Protein AF-A0A915YJK0-F1 (afdb_monomer)

Radius of gyration: 29.11 Å; Cα contacts (8 Å, |Δi|>4): 321; chains: 1; bounding box: 72×43×67 Å

Secondary structure (DSSP, 8-state):
--GGG--PPTTSS------SS-GGGTSSTTTTS-SSSGGGSTTGGG-TT--TTSPPHHHHSPP-----GGGGT-TTS--SPEEEEHHHHHHHHHHHT-SEE-HHHHHHTTSS-TT--EEEE--S---S--EEEESEE-HHHHHHHHHTT-EEEEEEEHHHHHHHHHHHT-SEE-HHHHHHH-TT--TT-EEEEE--S---S--EEEESEE-HHHHHHHHHTT-EEEE-

pLDDT: mean 82.45, std 8.92, range [46.28, 94.44]

Sequence (228 aa):
MKLNNLKPAKGSVKNKKRIARGVGAGSGRTATRGHKGAKSRSGNSNMRYFEGGQMPLQKLVPKRGFKNTHRRYQSSRPAEYTPLNLSQLEYFAAKHDLKEITAAILAELGICSANTVYKVLAGGELKTALEVTANRFSASAKKAIVDAGGKAFIQFKLNTLQGIADADNVDKIDAALIRKHFSFVGEDDSIHVIADGTISNKLTLEVHKISEEAKAQVEALGGTVALV

Foldseek 3Di:
DDPVPDDDDPPPDDDDQDAQDDVVSVRNPQNPQDDDDPSSDPPPVVPPQDPPPPDGPVRVDDDDDDDDPCCCPDLVHHRPAAEDELVNVQVVCVVPVAQEADLVVCCVVVNDPSPGAHEYEHDDAHQAAHAYEHQYYDPNRCVRNVVSVHAYEHEDEPVVQLVLCVVVVHQEDEPVSVCVRRVRDDPPHAYEYEYDDAHDAAHEYEGQYYDPVRCVRNVVRPHHYHHD

Solvent-accessible surface area (backbone atoms only — not comparable to full-atom values): 13621 Å² total; per-residue (Å²): 134,66,84,90,74,73,71,78,63,91,77,75,70,74,87,77,86,71,65,55,60,47,67,94,62,80,23,20,92,48,52,78,42,61,69,103,44,67,75,51,45,86,72,49,83,76,51,82,77,67,60,88,83,53,81,38,67,86,74,70,50,79,90,76,86,80,86,72,82,58,42,76,75,42,87,90,46,80,38,90,49,49,80,42,36,31,41,55,52,43,52,51,26,74,74,65,74,50,54,66,45,41,58,63,59,37,28,78,71,67,78,40,60,70,87,60,54,38,28,39,35,63,48,66,67,55,80,66,54,37,37,38,46,35,62,37,69,35,76,64,26,51,50,48,38,48,75,33,67,21,47,64,26,38,48,45,41,45,35,62,51,49,56,47,28,68,71,72,73,42,52,69,46,39,62,69,59,52,30,74,76,34,84,84,54,60,92,90,59,42,39,28,40,39,68,44,73,74,77,91,70,56,41,35,39,46,40,55,39,69,36,72,67,29,51,52,58,38,46,75,62,69,22,48,80,45,78,99

Organism: NCBI:txid2864201

InterPro domains:
  IPR001196 Large ribosomal subunit protein uL15, conserved site [PS00475] (119-149)
  IPR005749 Large ribosomal subunit protein uL15, bacteria [PTHR12934] (1-152)
  IPR005749 Large ribosomal subunit protein uL15, bacteria [TIGR01071] (2-151)
  IPR021131 Large ribosomal subunit protein uL15/eL18 [PF00828] (83-152)
  IPR021131 Large ribosomal subunit protein uL15/eL18 [PF00828] (157-225)
  IPR030878 Large ribosomal subunit protein uL15 [MF_01341] (3-155)
  IPR036227 Large ribosomal subunit protein uL15/eL18 superfamily [SSF52080] (4-153)
  IPR036227 Large ribosomal subunit protein uL15/eL18 superfamily [SSF52080] (157-227)

Structure (mmCIF, N/CA/C/O backbone):
data_AF-A0A915YJK0-F1
#
_entry.id   AF-A0A915YJK0-F1
#
loop_
_atom_site.group_PDB
_atom_site.id
_atom_site.type_symbol
_atom_site.label_atom_id
_atom_site.label_alt_id
_atom_site.label_comp_id
_atom_site.label_asym_id
_atom_site.label_entity_id
_atom_site.label_seq_id
_atom_site.pdbx_PDB_ins_code
_atom_site.Cartn_x
_atom_site.Cartn_y
_atom_site.Cartn_z
_atom_site.occupancy
_atom_site.B_iso_or_equiv
_atom_site.auth_seq_id
_atom_site.auth_comp_id
_atom_site.auth_asym_id
_atom_site.auth_atom_id
_atom_site.pdbx_PDB_model_num
ATOM 1 N N . MET A 1 1 ? 38.122 -14.266 13.991 1.00 67.69 1 MET A N 1
ATOM 2 C CA . MET A 1 1 ? 38.371 -14.159 12.532 1.00 67.69 1 MET A CA 1
ATOM 3 C C . MET A 1 1 ? 39.662 -13.390 12.306 1.00 67.69 1 MET A C 1
ATOM 5 O O . MET A 1 1 ? 39.821 -12.347 12.923 1.00 67.69 1 MET A O 1
ATOM 9 N N . LYS A 1 2 ? 40.587 -13.881 11.469 1.00 86.44 2 LYS A N 1
ATOM 10 C CA . LYS A 1 2 ? 41.800 -13.123 11.112 1.00 86.44 2 LYS A CA 1
ATOM 11 C C . LYS A 1 2 ? 41.460 -12.133 9.988 1.00 86.44 2 LYS A C 1
ATOM 13 O O . LYS A 1 2 ? 40.929 -12.551 8.962 1.00 86.44 2 LYS A O 1
ATOM 18 N N . LEU A 1 3 ? 41.754 -10.845 10.184 1.00 89.94 3 LEU A N 1
ATOM 19 C CA . LEU A 1 3 ? 41.393 -9.751 9.260 1.00 89.94 3 LEU A CA 1
ATOM 20 C C . LEU A 1 3 ? 41.937 -9.949 7.832 1.00 89.94 3 LEU A C 1
ATOM 22 O O . LEU A 1 3 ? 41.304 -9.548 6.863 1.00 89.94 3 LEU A O 1
ATOM 26 N N . ASN A 1 4 ? 43.079 -10.621 7.693 1.00 92.25 4 ASN A N 1
ATOM 27 C CA . ASN A 1 4 ? 43.764 -10.868 6.422 1.00 92.25 4 ASN A CA 1
ATOM 28 C C . ASN A 1 4 ? 43.135 -11.968 5.546 1.00 92.25 4 ASN A C 1
ATOM 30 O O . ASN A 1 4 ? 43.464 -12.064 4.366 1.00 92.25 4 ASN A O 1
ATOM 34 N N . ASN A 1 5 ? 42.237 -12.790 6.095 1.00 90.38 5 ASN A N 1
ATOM 35 C CA . ASN A 1 5 ? 41.623 -13.915 5.380 1.00 90.38 5 ASN A CA 1
ATOM 36 C C . ASN A 1 5 ? 40.154 -13.668 5.007 1.00 90.38 5 ASN A C 1
ATOM 38 O O . ASN A 1 5 ? 39.470 -14.585 4.550 1.00 90.38 5 ASN A O 1
ATOM 42 N N . LEU A 1 6 ? 39.660 -12.440 5.179 1.00 90.62 6 LEU A N 1
ATOM 43 C CA . LEU A 1 6 ? 38.304 -12.064 4.795 1.00 90.62 6 LEU A CA 1
ATOM 44 C C . LEU A 1 6 ? 38.203 -11.974 3.268 1.00 90.62 6 LEU A C 1
ATOM 46 O O . LEU A 1 6 ? 38.861 -11.155 2.629 1.00 90.62 6 LEU A O 1
ATOM 50 N N . LYS A 1 7 ? 37.368 -12.828 2.675 1.00 90.12 7 LYS A N 1
ATOM 51 C CA . LYS A 1 7 ? 37.034 -12.800 1.248 1.00 90.12 7 LYS A CA 1
ATOM 52 C C . LYS A 1 7 ? 35.515 -12.817 1.086 1.00 90.12 7 LYS A C 1
ATOM 54 O O . LYS A 1 7 ? 34.836 -13.476 1.873 1.00 90.12 7 LYS A O 1
ATOM 59 N N . PRO A 1 8 ? 34.969 -12.113 0.082 1.00 92.50 8 PRO A N 1
ATOM 60 C CA . PRO A 1 8 ? 33.541 -12.165 -0.197 1.00 92.50 8 PRO A CA 1
ATOM 61 C C . PRO A 1 8 ? 33.131 -13.566 -0.670 1.00 92.50 8 PRO A C 1
ATOM 63 O O . PRO A 1 8 ? 33.957 -14.329 -1.182 1.00 92.50 8 PRO A O 1
ATOM 66 N N . ALA A 1 9 ? 31.841 -13.888 -0.547 1.00 94.44 9 ALA A N 1
ATOM 67 C CA . ALA A 1 9 ? 31.292 -15.131 -1.077 1.00 94.44 9 ALA A CA 1
ATOM 68 C C . ALA A 1 9 ? 31.598 -15.268 -2.580 1.00 94.44 9 ALA A C 1
ATOM 70 O O . ALA A 1 9 ? 31.556 -14.292 -3.341 1.00 94.44 9 ALA A O 1
ATOM 71 N N . LYS A 1 10 ? 31.916 -16.489 -3.019 1.00 93.12 10 LYS A N 1
ATOM 72 C CA . LYS A 1 10 ? 32.265 -16.772 -4.416 1.00 93.12 10 LYS A CA 1
ATOM 73 C C . LYS A 1 10 ? 31.132 -16.299 -5.340 1.00 93.12 10 LYS A C 1
ATOM 75 O O . LYS A 1 10 ? 29.995 -16.724 -5.192 1.00 93.12 10 LYS A O 1
ATOM 80 N N . GLY A 1 11 ? 31.449 -15.412 -6.287 1.00 93.00 11 GLY A N 1
ATOM 81 C CA . GLY A 1 11 ? 30.480 -14.840 -7.236 1.00 93.00 11 GLY A CA 1
ATOM 82 C C . GLY A 1 11 ? 29.849 -13.504 -6.821 1.00 93.00 11 GLY A C 1
ATOM 83 O O . GLY A 1 11 ? 29.215 -12.865 -7.659 1.00 93.00 11 GLY A O 1
ATOM 84 N N . SER A 1 12 ? 30.073 -13.040 -5.585 1.00 94.06 12 SER A N 1
ATOM 85 C CA . SER A 1 12 ? 29.636 -11.715 -5.116 1.00 94.06 12 SER A CA 1
ATOM 86 C C . SER A 1 12 ? 30.327 -10.575 -5.878 1.00 94.06 12 SER A C 1
ATOM 88 O O . SER A 1 12 ? 29.696 -9.578 -6.226 1.00 94.06 12 SER A O 1
ATOM 90 N N . VAL A 1 13 ? 31.609 -10.752 -6.216 1.00 93.38 13 VAL A N 1
ATOM 91 C CA . VAL A 1 13 ? 32.384 -9.799 -7.020 1.00 93.38 13 VAL A CA 1
ATOM 92 C C . VAL A 1 13 ? 32.637 -10.344 -8.422 1.00 93.38 13 VAL A C 1
ATOM 94 O O . VAL A 1 13 ? 33.040 -11.494 -8.601 1.00 93.38 13 VAL A O 1
ATOM 97 N N . LYS A 1 14 ? 32.412 -9.498 -9.431 1.00 92.19 14 LYS A N 1
ATOM 98 C CA . LYS A 1 14 ? 32.726 -9.781 -10.836 1.00 92.19 14 LYS A CA 1
ATOM 99 C C . LYS A 1 14 ? 33.822 -8.836 -11.309 1.00 92.19 14 LYS A C 1
ATOM 101 O O . LYS A 1 14 ? 33.799 -7.644 -11.001 1.00 92.19 14 LYS A O 1
ATOM 106 N N . ASN A 1 15 ? 34.759 -9.354 -12.097 1.00 88.75 15 ASN A N 1
ATOM 107 C CA . ASN A 1 15 ? 35.823 -8.539 -12.673 1.00 88.75 15 ASN A CA 1
ATOM 108 C C . ASN A 1 15 ? 35.231 -7.497 -13.632 1.00 88.75 15 ASN A C 1
ATOM 110 O O . ASN A 1 15 ? 34.547 -7.838 -14.599 1.00 88.75 15 ASN A O 1
ATOM 114 N N . LYS A 1 16 ? 35.508 -6.213 -13.384 1.00 90.44 16 LYS A N 1
ATOM 115 C CA . LYS A 1 16 ? 35.087 -5.130 -14.279 1.00 90.44 16 LYS A CA 1
ATOM 116 C C . LYS A 1 16 ? 35.879 -5.201 -15.581 1.00 90.44 16 LYS A C 1
ATOM 118 O O . LYS A 1 16 ? 37.110 -5.217 -15.571 1.00 90.44 16 LYS A O 1
ATOM 123 N N . LYS A 1 17 ? 35.179 -5.148 -16.715 1.00 87.69 17 LYS A N 1
ATOM 124 C CA . LYS A 1 17 ? 35.819 -5.021 -18.027 1.00 87.69 17 LYS A CA 1
ATOM 125 C C . LYS A 1 17 ? 36.534 -3.669 -18.123 1.00 87.69 17 LYS A C 1
ATOM 127 O O . LYS A 1 17 ? 35.892 -2.619 -18.166 1.00 87.69 17 LYS A O 1
ATOM 132 N N . ARG A 1 18 ? 37.868 -3.689 -18.149 1.00 89.88 18 ARG A N 1
ATOM 133 C CA . ARG A 1 18 ? 38.701 -2.497 -18.371 1.00 89.88 18 ARG A CA 1
ATOM 134 C C . ARG A 1 18 ? 38.893 -2.308 -19.874 1.00 89.88 18 ARG A C 1
ATOM 136 O O . ARG A 1 18 ? 39.607 -3.071 -20.513 1.00 89.88 18 ARG A O 1
ATOM 143 N N . ILE A 1 19 ? 38.221 -1.306 -20.424 1.00 91.19 19 ILE A N 1
ATOM 144 C CA . ILE A 1 19 ? 38.193 -1.024 -21.863 1.00 91.19 19 ILE A CA 1
ATOM 145 C C . ILE A 1 19 ? 39.478 -0.274 -22.276 1.00 91.19 19 ILE A C 1
ATOM 147 O O . ILE A 1 19 ? 40.044 0.455 -21.462 1.00 91.19 19 ILE A O 1
ATOM 151 N N . ALA A 1 20 ? 39.932 -0.438 -23.527 1.00 89.25 20 ALA A N 1
ATOM 152 C CA . ALA A 1 20 ? 41.100 0.249 -24.097 1.00 89.25 20 ALA A CA 1
ATOM 153 C C . ALA A 1 20 ? 42.427 -0.039 -23.355 1.00 89.25 20 ALA A C 1
ATOM 155 O O . ALA A 1 20 ? 43.190 0.868 -23.013 1.00 89.25 20 ALA A O 1
ATOM 156 N N . ARG A 1 21 ? 42.698 -1.325 -23.081 1.00 93.31 21 ARG A N 1
ATOM 157 C CA . ARG A 1 21 ? 43.920 -1.819 -22.411 1.00 93.31 21 ARG A CA 1
ATOM 158 C C . ARG A 1 21 ? 44.670 -2.856 -23.260 1.00 93.31 21 ARG A C 1
ATOM 160 O O . ARG A 1 21 ? 44.921 -3.966 -22.813 1.00 93.31 21 ARG A O 1
ATOM 167 N N . GLY A 1 22 ? 44.996 -2.495 -24.501 1.00 89.94 22 GLY A N 1
ATOM 168 C CA . GLY A 1 22 ? 45.757 -3.356 -25.418 1.00 89.94 22 GLY A CA 1
ATOM 169 C C . GLY A 1 22 ? 44.933 -4.452 -26.109 1.00 89.94 22 GLY A C 1
ATOM 170 O O . GLY A 1 22 ? 43.761 -4.678 -25.795 1.00 89.94 22 GLY A O 1
ATOM 171 N N . VAL A 1 23 ? 45.539 -5.107 -27.105 1.00 87.44 23 VAL A N 1
ATOM 172 C CA . VAL A 1 23 ? 44.861 -6.073 -27.993 1.00 87.44 23 VAL A CA 1
ATOM 173 C C . VAL A 1 23 ? 44.510 -7.375 -27.263 1.00 87.44 23 VAL A C 1
ATOM 175 O O . VAL A 1 23 ? 43.394 -7.864 -27.419 1.00 87.44 23 VAL A O 1
ATOM 178 N N . GLY A 1 24 ? 45.391 -7.868 -26.385 1.00 88.38 24 GLY A N 1
ATOM 179 C CA . GLY A 1 24 ? 45.164 -9.095 -25.603 1.00 88.38 24 GLY A CA 1
ATOM 180 C C . GLY A 1 24 ? 43.964 -9.035 -24.646 1.00 88.38 24 GLY A C 1
ATOM 181 O O . GLY A 1 24 ? 43.420 -10.067 -24.276 1.00 88.38 24 GLY A O 1
ATOM 182 N N . ALA A 1 25 ? 43.482 -7.836 -24.297 1.00 84.50 25 ALA A N 1
ATOM 183 C CA . ALA A 1 25 ? 42.293 -7.649 -23.460 1.00 84.50 25 ALA A CA 1
ATOM 184 C C . ALA A 1 25 ? 40.955 -7.765 -24.229 1.00 84.50 25 ALA A C 1
ATOM 186 O O . ALA A 1 25 ? 39.891 -7.521 -23.652 1.00 84.50 25 ALA A O 1
ATOM 187 N N . GLY A 1 26 ? 40.974 -8.010 -25.548 1.00 85.75 26 GLY A N 1
ATOM 188 C CA . GLY A 1 26 ? 39.775 -8.167 -26.394 1.00 85.75 26 GLY A CA 1
ATOM 189 C C . GLY A 1 26 ? 38.899 -6.910 -26.548 1.00 85.75 26 GLY A C 1
ATOM 190 O O . GLY A 1 26 ? 37.858 -6.932 -27.197 1.00 85.75 26 GLY A O 1
ATOM 191 N N . SER A 1 27 ? 39.296 -5.787 -25.944 1.00 87.75 27 SER A N 1
ATOM 192 C CA . SER A 1 27 ? 38.567 -4.508 -25.953 1.00 87.75 27 SER A CA 1
ATOM 193 C C . SER A 1 27 ? 39.484 -3.300 -26.171 1.00 87.75 27 SER A C 1
ATOM 195 O O . SER A 1 27 ? 39.125 -2.170 -25.839 1.00 87.75 27 SER A O 1
ATOM 197 N N . GLY A 1 28 ? 40.676 -3.539 -26.727 1.00 86.50 28 GLY A N 1
ATOM 198 C CA . GLY A 1 28 ? 41.713 -2.534 -26.955 1.00 86.50 28 GLY A CA 1
ATOM 199 C C . GLY A 1 28 ? 41.420 -1.594 -28.120 1.00 86.50 28 GLY A C 1
ATOM 200 O O . GLY A 1 28 ? 41.185 -0.410 -27.910 1.00 86.50 28 GLY A O 1
ATOM 201 N N . ARG A 1 29 ? 41.418 -2.129 -29.347 1.00 88.38 29 ARG A N 1
ATOM 202 C CA . ARG A 1 29 ? 41.518 -1.350 -30.597 1.00 88.38 29 ARG A CA 1
ATOM 203 C C . ARG A 1 29 ? 40.439 -0.277 -30.777 1.00 88.38 29 ARG A C 1
ATOM 205 O O . ARG A 1 29 ? 40.750 0.838 -31.170 1.00 88.38 29 ARG A O 1
ATOM 212 N N . THR A 1 30 ? 39.178 -0.609 -30.517 1.00 91.06 30 THR A N 1
ATOM 213 C CA . THR A 1 30 ? 38.033 0.302 -30.727 1.00 91.06 30 THR A CA 1
ATOM 214 C C . THR A 1 30 ? 37.234 0.545 -29.457 1.00 91.06 30 THR A C 1
ATOM 216 O O . THR A 1 30 ? 36.108 1.037 -29.516 1.00 91.06 30 THR A O 1
ATOM 219 N N . ALA A 1 31 ? 37.773 0.158 -28.295 1.00 90.25 31 ALA A N 1
ATOM 220 C CA . ALA A 1 31 ? 37.072 0.272 -27.020 1.00 90.25 31 ALA A CA 1
ATOM 221 C C . ALA A 1 31 ? 35.649 -0.338 -27.038 1.00 90.25 31 ALA A C 1
ATOM 223 O O . ALA A 1 31 ? 34.764 0.135 -26.329 1.00 90.25 31 ALA A O 1
ATOM 224 N N . THR A 1 32 ? 35.400 -1.361 -27.870 1.00 89.69 32 THR A N 1
ATOM 225 C CA . THR A 1 32 ? 34.073 -1.973 -28.120 1.00 89.69 32 THR A CA 1
ATOM 226 C C . THR A 1 32 ? 33.013 -1.048 -28.735 1.00 89.69 32 THR A C 1
ATOM 228 O O . THR A 1 32 ? 31.839 -1.394 -28.762 1.00 89.69 32 THR A O 1
ATOM 231 N N . ARG A 1 33 ? 33.411 0.110 -29.276 1.00 89.31 33 ARG A N 1
ATOM 232 C CA . ARG A 1 33 ? 32.501 1.086 -29.901 1.00 89.31 33 ARG A CA 1
ATOM 233 C C . ARG A 1 33 ? 32.338 0.930 -31.419 1.00 89.31 33 ARG A C 1
ATOM 235 O O . ARG A 1 33 ? 31.605 1.701 -32.032 1.00 89.31 33 ARG A O 1
ATOM 242 N N . GLY A 1 34 ? 33.017 -0.044 -32.026 1.00 91.38 34 GLY A N 1
ATOM 243 C CA . GLY A 1 34 ? 33.011 -0.264 -33.477 1.00 91.38 34 GLY A CA 1
ATOM 244 C C . GLY A 1 34 ? 33.901 0.717 -34.252 1.00 91.38 34 GLY A C 1
ATOM 245 O O . GLY A 1 34 ? 34.785 1.360 -33.687 1.00 91.38 34 GLY A O 1
ATOM 246 N N . HIS A 1 35 ? 33.691 0.808 -35.566 1.00 93.06 35 HIS A N 1
ATOM 247 C CA . HIS A 1 35 ? 34.435 1.699 -36.465 1.00 93.06 35 HIS A CA 1
ATOM 248 C C . HIS A 1 35 ? 33.645 2.975 -36.774 1.00 93.06 35 HIS A C 1
ATOM 250 O O . HIS A 1 35 ? 32.441 2.994 -36.559 1.00 93.06 35 HIS A O 1
ATOM 256 N N . LYS A 1 36 ? 34.357 4.008 -37.258 1.00 92.44 36 LYS A N 1
ATOM 257 C CA . LYS A 1 36 ? 33.987 5.349 -37.788 1.00 92.44 36 LYS A CA 1
ATOM 258 C C . LYS A 1 36 ? 32.490 5.736 -37.983 1.00 92.44 36 LYS A C 1
ATOM 260 O O . LYS A 1 36 ? 32.168 6.408 -38.950 1.00 92.44 36 LYS A O 1
ATOM 265 N N . GLY A 1 37 ? 31.595 5.405 -37.058 1.00 91.12 37 GLY A N 1
ATOM 266 C CA . GLY A 1 37 ? 30.180 5.788 -37.056 1.00 91.12 37 GLY A CA 1
ATOM 267 C C . GLY A 1 37 ? 29.846 6.740 -35.908 1.00 91.12 37 GLY A C 1
ATOM 268 O O . GLY A 1 37 ? 30.642 6.896 -34.977 1.00 91.12 37 GLY A O 1
ATOM 269 N N . ALA A 1 38 ? 28.655 7.340 -35.933 1.00 88.19 38 ALA A N 1
ATOM 270 C CA . ALA A 1 38 ? 28.217 8.314 -34.924 1.00 88.19 38 ALA A CA 1
ATOM 271 C C . ALA A 1 38 ? 28.304 7.764 -33.483 1.00 88.19 38 ALA A C 1
ATOM 273 O O . ALA A 1 38 ? 28.866 8.412 -32.605 1.00 88.19 38 ALA A O 1
ATOM 274 N N . LYS A 1 39 ? 27.900 6.500 -33.265 1.00 88.62 39 LYS A N 1
ATOM 275 C CA . LYS A 1 39 ? 27.994 5.790 -31.967 1.00 88.62 39 LYS A CA 1
ATOM 276 C C . LYS A 1 39 ? 29.424 5.621 -31.429 1.00 88.62 39 LYS A C 1
ATOM 278 O O . LYS A 1 39 ? 29.600 5.390 -30.236 1.00 88.62 39 LYS A O 1
ATOM 283 N N . SER A 1 40 ? 30.445 5.727 -32.285 1.00 90.31 40 SER A N 1
ATOM 284 C CA . SER A 1 40 ? 31.852 5.620 -31.875 1.00 90.31 40 SER A CA 1
ATOM 285 C C . SER A 1 40 ? 32.435 6.934 -31.341 1.00 90.31 40 SER A C 1
ATOM 287 O O . SER A 1 40 ? 33.429 6.910 -30.612 1.00 90.31 40 SER A O 1
ATOM 289 N N . ARG A 1 41 ? 31.820 8.074 -31.687 1.00 89.06 41 ARG A N 1
ATOM 290 C CA . ARG A 1 41 ? 32.232 9.420 -31.270 1.00 89.06 41 ARG A CA 1
ATOM 291 C C . ARG A 1 41 ? 31.653 9.776 -29.896 1.00 89.06 41 ARG A C 1
ATOM 293 O O . ARG A 1 41 ? 30.735 9.124 -29.400 1.00 89.06 41 ARG A O 1
ATOM 300 N N . SER A 1 42 ? 32.220 10.792 -29.253 1.00 86.31 42 SER A N 1
ATOM 301 C CA . SER A 1 42 ? 31.660 11.372 -28.027 1.00 86.31 42 SER A CA 1
ATOM 302 C C . SER A 1 42 ? 30.280 11.994 -28.295 1.00 86.31 42 SER A C 1
ATOM 304 O O . SER A 1 42 ? 29.988 12.422 -29.406 1.00 86.31 42 SER A O 1
ATOM 306 N N . GLY A 1 43 ? 29.408 12.017 -27.282 1.00 84.50 43 GLY A N 1
ATOM 307 C CA . GLY A 1 43 ? 28.099 12.688 -27.342 1.00 84.50 43 GLY A CA 1
ATOM 308 C C . GLY A 1 43 ? 26.929 11.825 -27.829 1.00 84.50 43 GLY A C 1
ATOM 309 O O . GLY A 1 43 ? 25.807 12.023 -27.371 1.00 84.50 43 GLY A O 1
ATOM 310 N N . ASN A 1 44 ? 27.162 10.794 -28.650 1.00 84.31 44 ASN A N 1
ATOM 311 C CA . ASN A 1 44 ? 26.073 9.957 -29.177 1.00 84.31 44 ASN A CA 1
ATOM 312 C C . ASN A 1 44 ? 25.354 9.119 -28.095 1.00 84.31 44 ASN A C 1
ATOM 314 O O . ASN A 1 44 ? 24.225 8.679 -28.296 1.00 84.31 44 ASN A O 1
ATOM 318 N N . SER A 1 45 ? 25.975 8.888 -26.934 1.00 79.94 45 SER A N 1
ATOM 319 C CA . SER A 1 45 ? 25.338 8.212 -25.791 1.00 79.94 45 SER A CA 1
ATOM 320 C C . SER A 1 45 ? 24.203 9.020 -25.158 1.00 79.94 45 SER A C 1
ATOM 322 O O . SER A 1 45 ? 23.361 8.445 -24.474 1.00 79.94 45 SER A O 1
ATOM 324 N N . ASN A 1 46 ? 24.164 10.335 -25.390 1.00 78.38 46 ASN A N 1
ATOM 325 C CA . ASN A 1 46 ? 23.181 11.232 -24.780 1.00 78.38 46 ASN A CA 1
ATOM 326 C C . ASN A 1 46 ? 21.831 11.200 -25.521 1.00 78.38 46 ASN A C 1
ATOM 328 O O . ASN A 1 46 ? 20.824 11.673 -25.005 1.00 78.38 46 ASN A O 1
ATOM 332 N N . MET A 1 47 ? 21.780 10.590 -26.711 1.00 82.69 47 MET A N 1
ATOM 333 C CA . MET A 1 47 ? 20.604 10.533 -27.586 1.00 82.69 47 MET A CA 1
ATOM 334 C C . MET A 1 47 ? 19.779 9.247 -27.381 1.00 82.69 47 MET A C 1
ATOM 336 O O . MET A 1 47 ? 19.455 8.548 -28.339 1.00 82.69 47 MET A O 1
ATOM 340 N N . ARG A 1 48 ? 19.438 8.899 -26.129 1.00 82.81 48 ARG A N 1
ATOM 341 C CA . ARG A 1 48 ? 18.770 7.617 -25.790 1.00 82.81 48 ARG A CA 1
ATOM 342 C C . ARG A 1 48 ? 17.393 7.424 -26.449 1.00 82.81 48 ARG A C 1
ATOM 344 O O . ARG A 1 48 ? 16.996 6.286 -26.665 1.00 82.81 48 ARG A O 1
ATOM 351 N N . TYR A 1 49 ? 16.694 8.512 -26.773 1.00 85.75 49 TYR A N 1
ATOM 352 C CA . TYR A 1 49 ? 15.346 8.505 -27.364 1.00 85.75 49 TYR A CA 1
ATOM 353 C C . TYR A 1 49 ? 15.327 8.906 -28.853 1.00 85.75 49 TYR A C 1
ATOM 355 O O . TYR A 1 49 ? 14.293 9.335 -29.360 1.00 85.75 49 TYR A O 1
ATOM 363 N N . PHE A 1 50 ? 16.474 8.855 -29.541 1.00 88.94 50 PHE A N 1
ATOM 364 C CA . PHE A 1 50 ? 16.576 9.225 -30.955 1.00 88.94 50 PHE A CA 1
ATOM 365 C C . PHE A 1 50 ? 16.274 8.033 -31.873 1.00 88.94 50 PHE A C 1
ATOM 367 O O . PHE A 1 50 ? 17.002 7.043 -31.866 1.00 88.94 50 PHE A O 1
ATOM 374 N N . GLU A 1 51 ? 15.238 8.165 -32.704 1.00 90.94 51 GLU A N 1
ATOM 375 C CA . GLU A 1 51 ? 14.750 7.130 -33.633 1.00 90.94 51 GLU A CA 1
ATOM 376 C C . GLU A 1 51 ? 15.149 7.426 -35.096 1.00 90.94 51 GLU A C 1
ATOM 378 O O . GLU A 1 51 ? 14.412 7.150 -36.034 1.00 90.94 51 GLU A O 1
ATOM 383 N N . GLY A 1 52 ? 16.325 8.028 -35.321 1.00 89.88 52 GLY A N 1
ATOM 384 C CA . GLY A 1 52 ? 16.874 8.190 -36.677 1.00 89.88 52 GLY A CA 1
ATOM 385 C C . GLY A 1 52 ? 16.215 9.280 -37.533 1.00 89.88 52 GLY A C 1
ATOM 386 O O . GLY A 1 52 ? 16.388 9.272 -38.745 1.00 89.88 52 GLY A O 1
ATOM 387 N N . GLY A 1 53 ? 15.479 10.214 -36.921 1.00 89.94 53 GLY A N 1
ATOM 388 C CA .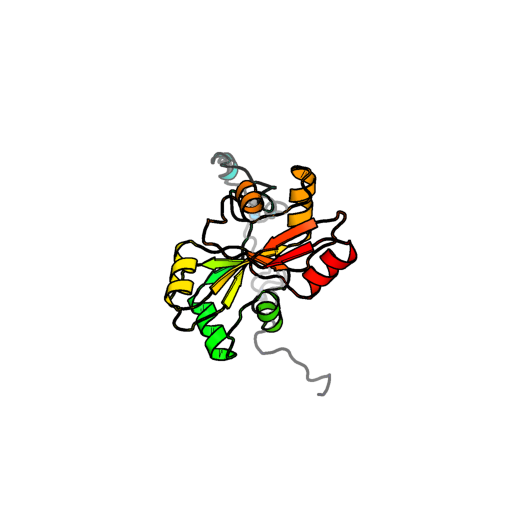 GLY A 1 53 ? 14.741 11.279 -37.618 1.00 89.94 53 GLY A CA 1
ATOM 389 C C . GLY A 1 53 ? 13.234 11.031 -37.704 1.00 89.94 53 GLY A C 1
ATOM 390 O O . GLY A 1 53 ? 12.482 11.964 -37.978 1.00 89.94 53 GLY A O 1
ATOM 391 N N . GLN A 1 54 ? 12.778 9.816 -37.386 1.00 94.38 54 GLN A N 1
ATOM 392 C CA . GLN A 1 54 ? 11.365 9.532 -37.151 1.00 94.38 54 GLN A CA 1
ATOM 393 C C . GLN A 1 54 ? 10.857 10.282 -35.905 1.00 94.38 54 GLN A C 1
ATOM 395 O O . GLN A 1 54 ? 11.613 10.522 -34.957 1.00 94.38 54 GLN A O 1
ATOM 400 N N . MET A 1 55 ? 9.571 10.659 -35.896 1.00 92.88 55 MET A N 1
ATOM 401 C CA . MET A 1 55 ? 8.934 11.231 -34.706 1.00 92.88 55 MET A CA 1
ATOM 402 C C . MET A 1 55 ? 8.947 10.218 -33.548 1.00 92.88 55 MET A C 1
ATOM 404 O O . MET A 1 55 ? 8.321 9.169 -33.688 1.00 92.88 55 MET A O 1
ATOM 408 N N . PRO A 1 56 ? 9.581 10.537 -32.398 1.00 92.56 56 PRO A N 1
ATOM 409 C CA . PRO A 1 56 ? 9.678 9.602 -31.282 1.00 92.56 56 PRO A CA 1
ATOM 410 C C . PRO A 1 56 ? 8.313 9.222 -30.711 1.00 92.56 56 PRO A C 1
ATOM 412 O O . PRO A 1 56 ? 7.418 10.071 -30.629 1.00 92.56 56 PRO A O 1
ATOM 415 N N . LEU A 1 57 ? 8.192 7.999 -30.186 1.00 89.94 57 LEU A N 1
ATOM 416 C CA . LEU A 1 57 ? 6.941 7.471 -29.619 1.00 89.94 57 LEU A CA 1
ATOM 417 C C . LEU A 1 57 ? 6.269 8.417 -28.604 1.00 89.94 57 LEU A C 1
ATOM 419 O O . LEU A 1 57 ? 5.055 8.602 -28.620 1.00 89.94 57 LEU A O 1
ATOM 423 N N . GLN A 1 58 ? 7.068 9.076 -27.759 1.00 89.38 58 GLN A N 1
ATOM 424 C CA . GLN A 1 58 ? 6.607 10.054 -26.762 1.00 89.38 58 GLN A CA 1
ATOM 425 C C . GLN A 1 58 ? 5.889 11.287 -27.348 1.00 89.38 58 GLN A C 1
ATOM 427 O O . GLN A 1 58 ? 5.172 11.970 -26.620 1.00 89.38 58 GLN A O 1
ATOM 432 N N . LYS A 1 59 ? 6.110 11.600 -28.632 1.00 90.56 59 LYS A N 1
ATOM 433 C CA . LYS A 1 59 ? 5.412 12.663 -29.373 1.00 90.56 59 LYS A CA 1
ATOM 434 C C . LYS A 1 59 ? 4.266 12.118 -30.225 1.00 90.56 59 LYS A C 1
ATOM 436 O O . LYS A 1 59 ? 3.313 12.844 -30.472 1.00 90.56 59 LYS A O 1
ATOM 441 N N . LEU A 1 60 ? 4.383 10.872 -30.685 1.00 92.62 60 LEU A N 1
ATOM 442 C CA . LEU A 1 60 ? 3.401 10.226 -31.555 1.00 92.62 60 LEU A CA 1
ATOM 443 C C . LEU A 1 60 ? 2.127 9.831 -30.794 1.00 92.62 60 LEU A C 1
ATOM 445 O O . LEU A 1 60 ? 1.025 9.959 -31.319 1.00 92.62 60 LEU A O 1
ATOM 449 N N . VAL A 1 61 ? 2.270 9.366 -29.551 1.00 92.06 61 VAL A N 1
ATOM 450 C CA . VAL A 1 61 ? 1.137 8.950 -28.716 1.00 92.06 61 VAL A CA 1
ATOM 451 C C . VAL A 1 61 ? 0.581 10.154 -27.942 1.00 92.06 61 VAL A C 1
ATOM 453 O O . VAL A 1 61 ? 1.353 10.860 -27.288 1.00 92.06 61 VAL A O 1
ATOM 456 N N . PRO A 1 62 ? -0.747 10.392 -27.942 1.00 93.38 62 PRO A N 1
ATOM 457 C CA . PRO A 1 62 ? -1.333 11.461 -27.143 1.00 93.38 62 PRO A CA 1
ATOM 458 C C . PRO A 1 62 ? -1.129 11.193 -25.649 1.00 93.38 62 PRO A C 1
ATOM 460 O O . PRO A 1 62 ? -1.287 10.064 -25.174 1.00 93.38 62 PRO A O 1
ATOM 463 N N . LYS A 1 63 ? -0.835 12.244 -24.877 1.00 91.19 63 LYS A N 1
ATOM 464 C CA . LYS A 1 63 ? -0.812 12.154 -23.411 1.00 91.19 63 LYS A CA 1
ATOM 465 C C . LYS A 1 63 ? -2.236 11.882 -22.923 1.00 91.19 63 LYS A C 1
ATOM 467 O O . LYS A 1 63 ? -3.131 12.688 -23.157 1.00 91.19 63 LYS A O 1
ATOM 472 N N . ARG A 1 64 ? -2.449 10.738 -22.270 1.00 90.81 64 ARG A N 1
ATOM 473 C CA . ARG A 1 64 ? -3.758 10.332 -21.742 1.00 90.81 64 ARG A CA 1
ATOM 474 C C . ARG A 1 64 ? -3.796 10.456 -20.222 1.00 90.81 64 ARG A C 1
ATOM 476 O O . ARG A 1 64 ? -2.873 10.013 -19.541 1.00 90.81 64 ARG A O 1
ATOM 483 N N . GLY A 1 65 ? -4.908 10.984 -19.716 1.00 88.69 65 GLY A N 1
ATOM 484 C CA . GLY A 1 65 ? -5.196 11.083 -18.286 1.00 88.69 65 GLY A CA 1
ATOM 485 C C . GLY A 1 65 ? -4.422 12.188 -17.563 1.00 88.69 65 GLY A C 1
ATOM 486 O O . GLY A 1 65 ? -3.742 13.012 -18.167 1.00 88.69 65 GLY A O 1
ATOM 487 N N . PHE A 1 66 ? -4.547 12.195 -16.240 1.00 87.25 66 PHE A N 1
ATOM 488 C CA . PHE A 1 66 ? -3.860 13.114 -15.337 1.00 87.25 66 PHE A CA 1
ATOM 489 C C . PHE A 1 66 ? -3.470 12.373 -14.051 1.00 87.25 66 PHE A C 1
ATOM 491 O O . PHE A 1 66 ? -4.101 11.380 -13.678 1.00 87.25 66 PHE A O 1
ATOM 498 N N . LYS A 1 67 ? -2.433 12.849 -13.351 1.00 79.75 67 LYS A N 1
ATOM 499 C CA . LYS A 1 67 ? -2.077 12.336 -12.021 1.00 79.75 67 LYS A CA 1
ATOM 500 C C . LYS A 1 67 ? -2.899 13.084 -10.972 1.00 79.75 67 LYS A C 1
ATOM 502 O O . LYS A 1 67 ? -2.640 14.255 -10.721 1.00 79.75 67 LYS A O 1
ATOM 507 N N . ASN A 1 68 ? -3.869 12.417 -10.350 1.00 73.81 68 ASN A N 1
ATOM 508 C CA . ASN A 1 68 ? -4.626 13.003 -9.241 1.00 73.81 68 ASN A CA 1
ATOM 509 C C . ASN A 1 68 ? -3.740 13.110 -7.983 1.00 73.81 68 ASN A C 1
ATOM 511 O O . ASN A 1 68 ? -3.351 12.090 -7.409 1.00 73.81 68 ASN A O 1
ATOM 515 N N . THR A 1 69 ? -3.431 14.331 -7.549 1.00 73.94 69 THR A N 1
ATOM 516 C CA . THR A 1 69 ? -2.666 14.622 -6.323 1.00 73.94 69 THR A CA 1
ATOM 517 C C . THR A 1 69 ? -3.476 14.383 -5.047 1.00 73.94 69 THR A C 1
ATOM 519 O O . THR A 1 69 ? -2.911 13.966 -4.040 1.00 73.94 69 THR A O 1
ATOM 522 N N . HIS A 1 70 ? -4.802 14.527 -5.104 1.00 67.44 70 HIS A N 1
ATOM 523 C CA . HIS A 1 70 ? -5.722 14.338 -3.976 1.00 67.44 70 HIS A CA 1
ATOM 524 C C . HIS A 1 70 ? -6.132 12.876 -3.754 1.00 67.44 70 HIS A C 1
ATOM 526 O O . HIS A 1 70 ? -6.996 12.590 -2.929 1.00 67.44 70 HIS A O 1
ATOM 532 N N . ARG A 1 71 ? -5.490 11.917 -4.437 1.00 63.88 71 ARG A N 1
ATOM 533 C CA . ARG A 1 71 ? -5.789 10.478 -4.306 1.00 63.88 71 ARG A CA 1
ATOM 534 C C . ARG A 1 71 ? -5.690 9.965 -2.859 1.00 63.88 71 ARG A C 1
ATOM 536 O O . ARG A 1 71 ? -6.302 8.957 -2.546 1.00 63.88 71 ARG A O 1
ATOM 543 N N . ARG A 1 72 ? -4.932 10.636 -1.983 1.00 54.94 72 ARG A N 1
ATOM 544 C CA . ARG A 1 72 ? -4.816 10.286 -0.555 1.00 54.94 72 ARG A CA 1
ATOM 545 C C . ARG A 1 72 ? -6.005 10.740 0.304 1.00 54.94 72 ARG A C 1
ATOM 547 O O . ARG A 1 72 ? -6.215 10.142 1.349 1.00 54.94 72 ARG A O 1
ATOM 554 N N . TYR A 1 73 ? -6.762 11.751 -0.129 1.00 50.41 73 TYR A N 1
ATOM 555 C CA . TYR A 1 73 ? -7.746 12.459 0.705 1.00 50.41 73 TYR A CA 1
ATOM 556 C C . TYR A 1 73 ? -9.198 12.324 0.222 1.00 50.41 73 TYR A C 1
ATOM 558 O O . TYR A 1 73 ? -10.112 12.760 0.911 1.00 50.41 73 TYR A O 1
ATOM 566 N N . GLN A 1 74 ? -9.441 11.739 -0.954 1.00 52.53 74 GLN A N 1
ATOM 567 C CA . GLN A 1 74 ? -10.780 11.696 -1.545 1.00 52.53 74 GLN A CA 1
ATOM 568 C C . GLN A 1 74 ? -11.529 10.405 -1.176 1.00 52.53 74 GLN A C 1
ATOM 570 O O . GLN A 1 74 ? -11.070 9.308 -1.483 1.00 52.53 74 GLN A O 1
ATOM 575 N N . SER A 1 75 ? -12.715 10.530 -0.573 1.00 49.16 75 SER A N 1
ATOM 576 C CA . SER A 1 75 ? -13.562 9.408 -0.122 1.00 49.16 75 SER A CA 1
ATOM 577 C C . SER A 1 75 ? -14.025 8.474 -1.257 1.00 49.16 75 SER A C 1
ATOM 579 O O . SER A 1 75 ? -14.238 7.276 -1.046 1.00 49.16 75 SER A O 1
ATOM 581 N N . SER A 1 76 ? -14.128 8.996 -2.486 1.00 46.28 76 SER A N 1
ATOM 582 C CA . SER A 1 76 ? -14.688 8.300 -3.653 1.00 46.28 76 SER A CA 1
ATOM 583 C C . SER A 1 76 ? -13.702 7.407 -4.422 1.00 46.28 76 SER A C 1
ATOM 585 O O . SER A 1 76 ? -14.138 6.532 -5.172 1.00 46.28 76 SER A O 1
ATOM 587 N N . ARG A 1 77 ? -12.379 7.548 -4.234 1.00 48.66 77 ARG A N 1
ATOM 588 C CA . ARG A 1 77 ? -11.366 6.639 -4.814 1.00 48.66 77 ARG A CA 1
ATOM 589 C C . ARG A 1 77 ? -10.379 6.200 -3.741 1.00 48.66 77 ARG A C 1
ATOM 591 O O . ARG A 1 77 ? -9.959 7.024 -2.943 1.00 48.66 77 ARG A O 1
ATOM 598 N N . PRO A 1 78 ? -9.984 4.918 -3.713 1.00 51.56 78 PRO A N 1
ATOM 599 C CA . PRO A 1 78 ? -9.095 4.4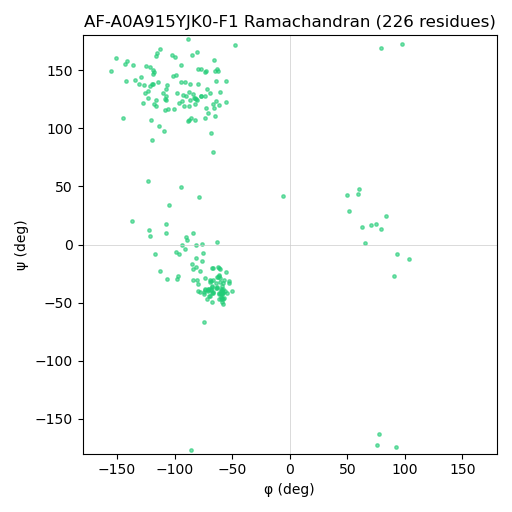47 -2.674 1.00 51.56 78 PRO A CA 1
ATOM 600 C C . PRO A 1 78 ? -7.761 5.210 -2.718 1.00 51.56 78 PRO A C 1
ATOM 602 O O . PRO A 1 78 ? -7.134 5.302 -3.778 1.00 51.56 78 PRO A O 1
ATOM 605 N N . ALA A 1 79 ? -7.315 5.705 -1.559 1.00 59.16 79 ALA A N 1
ATOM 606 C CA . ALA A 1 79 ? -5.902 5.937 -1.280 1.00 59.16 79 ALA A CA 1
ATOM 607 C C . ALA A 1 79 ? -5.074 4.695 -1.673 1.00 59.16 79 ALA A C 1
ATOM 609 O O . ALA A 1 79 ? -5.625 3.647 -2.015 1.00 59.16 79 ALA A O 1
ATOM 610 N N . GLU A 1 80 ? -3.745 4.775 -1.655 1.00 68.06 80 GLU A N 1
ATOM 611 C CA . GLU A 1 80 ? -2.924 3.560 -1.766 1.00 68.06 80 GLU A CA 1
ATOM 612 C C . GLU A 1 80 ? -3.142 2.710 -0.508 1.00 68.06 80 GLU A C 1
ATOM 614 O O . GLU A 1 80 ? -2.373 2.782 0.442 1.00 68.06 80 GLU A O 1
ATOM 619 N N . TYR A 1 81 ? -4.250 1.972 -0.475 1.00 79.62 81 TYR A N 1
ATOM 620 C CA . TYR A 1 81 ? -4.520 0.980 0.542 1.00 79.62 81 TYR A CA 1
ATOM 621 C C . TYR A 1 81 ? -3.686 -0.238 0.203 1.00 79.62 81 TYR A C 1
ATOM 623 O O . TYR A 1 81 ? -3.784 -0.770 -0.909 1.00 79.62 81 TYR A O 1
ATOM 631 N N . THR A 1 82 ? -2.920 -0.710 1.172 1.00 85.00 82 THR A N 1
ATOM 632 C CA . THR A 1 82 ? -2.301 -2.024 1.064 1.00 85.00 82 THR A CA 1
ATOM 633 C C . THR A 1 82 ? -3.418 -3.071 1.092 1.00 85.00 82 THR A C 1
ATOM 635 O O . THR A 1 82 ? -4.218 -3.078 2.035 1.00 85.00 82 THR A O 1
ATOM 638 N N . PRO A 1 83 ? -3.557 -3.908 0.051 1.00 89.69 83 PRO A N 1
ATOM 639 C CA . PRO A 1 83 ? -4.564 -4.955 0.043 1.00 89.69 83 PRO A CA 1
ATOM 640 C C . PRO A 1 83 ? -4.154 -6.058 1.016 1.00 89.69 83 PRO A C 1
ATOM 642 O O . PRO A 1 83 ? -3.012 -6.514 0.988 1.00 89.69 83 PRO A O 1
ATOM 645 N N . LEU A 1 84 ? -5.096 -6.502 1.840 1.00 90.38 84 LEU A N 1
ATOM 646 C CA . LEU A 1 84 ? -4.902 -7.624 2.747 1.00 90.38 84 LEU A CA 1
ATOM 647 C C . LEU A 1 84 ? -6.042 -8.622 2.533 1.00 90.38 84 LEU A C 1
ATOM 649 O O . LEU A 1 84 ? -7.215 -8.260 2.596 1.00 90.38 84 LEU A O 1
ATOM 653 N N . ASN A 1 85 ? -5.701 -9.858 2.184 1.00 92.88 85 ASN A N 1
ATOM 654 C CA . ASN A 1 85 ? -6.674 -10.879 1.795 1.00 92.88 85 ASN A CA 1
ATOM 655 C C . ASN A 1 85 ? -7.087 -11.767 2.978 1.00 92.88 85 ASN A C 1
ATOM 657 O O . ASN A 1 85 ? -6.297 -11.978 3.898 1.00 92.88 85 ASN A O 1
ATOM 661 N N . LEU A 1 86 ? -8.289 -12.349 2.918 1.00 91.06 86 LEU A N 1
ATOM 662 C CA . LEU A 1 86 ? -8.790 -13.286 3.935 1.00 91.06 86 LEU A CA 1
ATOM 663 C C . LEU A 1 86 ? -7.858 -14.488 4.149 1.00 91.06 86 LEU A C 1
ATOM 665 O O . LEU A 1 86 ? -7.590 -14.847 5.290 1.00 91.06 86 LEU A O 1
ATOM 669 N N . SER A 1 87 ? -7.273 -15.041 3.081 1.00 91.19 87 SER A N 1
ATOM 670 C CA . SER A 1 87 ? -6.310 -16.148 3.191 1.00 91.19 87 SER A CA 1
ATOM 671 C C . SER A 1 87 ? -5.064 -15.798 4.005 1.00 91.19 87 SER A C 1
ATOM 673 O O . SER A 1 87 ? -4.490 -16.654 4.673 1.00 91.19 87 SER A O 1
ATOM 675 N N . GLN A 1 88 ? -4.633 -14.537 3.950 1.00 90.44 88 GLN A N 1
ATOM 676 C CA . GLN A 1 88 ? -3.498 -14.063 4.733 1.00 90.44 88 GLN A CA 1
ATOM 677 C C . GLN A 1 88 ? -3.894 -13.915 6.201 1.00 90.44 88 GLN A C 1
ATOM 679 O O . GLN A 1 88 ? -3.132 -14.335 7.064 1.00 90.44 88 GLN A O 1
ATOM 684 N N . LEU A 1 89 ? -5.087 -13.377 6.481 1.00 87.69 89 LEU A N 1
ATOM 685 C CA . LEU A 1 89 ? -5.614 -13.275 7.846 1.00 87.69 89 LEU A CA 1
ATOM 686 C C . LEU A 1 89 ? -5.724 -14.647 8.506 1.00 87.69 89 LEU A C 1
ATOM 688 O O . LEU A 1 89 ? -5.235 -14.809 9.616 1.00 87.69 89 LEU A O 1
ATOM 692 N N . GLU A 1 90 ? -6.271 -15.634 7.800 1.00 88.00 90 GLU A N 1
ATOM 693 C CA . GLU A 1 90 ? -6.367 -17.015 8.282 1.00 88.00 90 GLU A CA 1
ATOM 694 C C . GLU A 1 90 ? -4.977 -17.602 8.583 1.00 88.00 90 GLU A C 1
ATOM 696 O O . GLU A 1 90 ? -4.757 -18.184 9.642 1.00 88.00 90 GLU A O 1
ATOM 701 N N .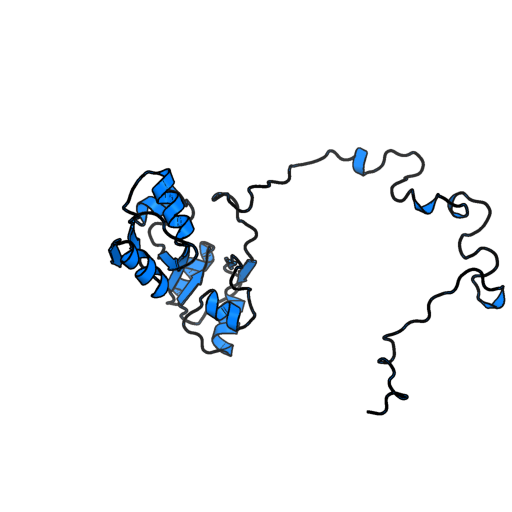 TYR A 1 91 ? -4.001 -17.400 7.689 1.00 88.69 91 TYR A N 1
ATOM 702 C CA . TYR A 1 91 ? -2.629 -17.864 7.910 1.00 88.69 91 TYR A CA 1
ATOM 703 C C . TYR A 1 91 ? -1.986 -17.226 9.150 1.00 88.69 91 TYR A C 1
ATOM 705 O O . TYR A 1 91 ? -1.314 -17.908 9.923 1.00 88.69 91 TYR A O 1
ATOM 713 N N . PHE A 1 92 ? -2.183 -15.922 9.357 1.00 85.88 92 PHE A N 1
ATOM 714 C CA . PHE A 1 92 ? -1.645 -15.230 10.528 1.00 85.88 92 PHE A CA 1
ATOM 715 C C . PHE A 1 92 ? -2.366 -15.630 11.815 1.00 85.88 92 PHE A C 1
ATOM 717 O O . PHE A 1 92 ? -1.701 -15.822 12.831 1.00 85.88 92 PHE A O 1
ATOM 724 N N . ALA A 1 93 ? -3.684 -15.821 11.756 1.00 86.38 93 ALA A N 1
ATOM 725 C CA . ALA A 1 93 ? -4.478 -16.314 12.872 1.00 86.38 93 ALA A CA 1
ATOM 726 C C . ALA A 1 93 ? -4.027 -17.714 13.302 1.00 86.38 93 ALA A C 1
ATOM 728 O O . ALA A 1 93 ? -3.754 -17.918 14.477 1.00 86.38 93 ALA A O 1
ATOM 729 N N . ALA A 1 94 ? -3.841 -18.641 12.359 1.00 86.62 94 ALA A N 1
ATOM 730 C CA . ALA A 1 94 ? -3.388 -20.001 12.654 1.00 86.62 94 ALA A CA 1
ATOM 731 C C . ALA A 1 94 ? -1.945 -20.063 13.182 1.00 86.62 94 ALA A C 1
ATOM 733 O O . ALA A 1 94 ? -1.595 -20.960 13.941 1.00 86.62 94 ALA A O 1
ATOM 734 N N . LYS A 1 95 ? -1.081 -19.132 12.763 1.00 86.12 95 LYS A N 1
ATOM 735 C CA . LYS A 1 95 ? 0.329 -19.116 13.171 1.00 86.12 95 LYS A CA 1
ATOM 736 C C . LYS A 1 95 ? 0.554 -18.501 14.557 1.00 86.12 95 LYS A C 1
ATOM 738 O O . LYS A 1 95 ? 1.529 -18.852 15.216 1.00 86.12 95 LYS A O 1
ATOM 743 N N . HIS A 1 96 ? -0.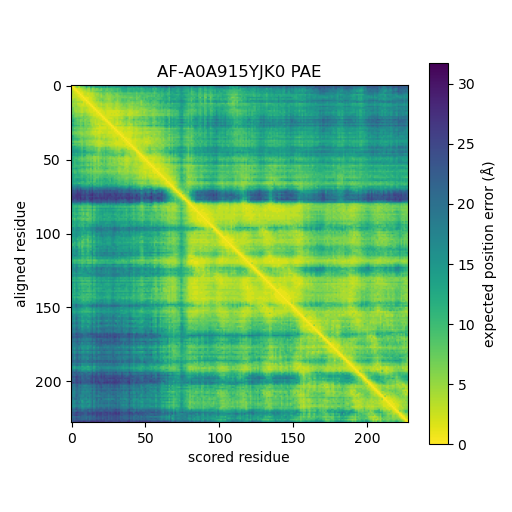286 -17.546 14.949 1.00 80.75 96 HIS A N 1
ATOM 744 C CA . HIS A 1 96 ? -0.104 -16.741 16.161 1.00 80.75 96 HIS A CA 1
ATOM 745 C C . HIS A 1 96 ? -1.279 -16.848 17.150 1.00 80.75 96 HIS A C 1
ATOM 747 O O . HIS A 1 96 ? -1.299 -16.101 18.124 1.00 80.75 96 HIS A O 1
ATOM 753 N N . ASP A 1 97 ? -2.243 -17.741 16.897 1.00 80.38 97 ASP A N 1
ATOM 754 C CA . ASP A 1 97 ? -3.458 -17.958 17.700 1.00 80.38 97 ASP A CA 1
ATOM 755 C C . ASP A 1 97 ? -4.222 -16.656 18.014 1.00 80.38 97 ASP A C 1
ATOM 757 O O . ASP A 1 97 ? -4.693 -16.410 19.128 1.00 80.38 97 ASP A O 1
ATOM 761 N N . LEU A 1 98 ? -4.333 -15.785 17.006 1.00 81.00 98 LEU A N 1
ATOM 762 C CA . LEU A 1 98 ? -4.946 -14.463 17.144 1.00 81.00 98 LEU A CA 1
ATOM 763 C C . LEU A 1 98 ? -6.464 -14.551 16.996 1.00 81.00 98 LEU A C 1
ATOM 765 O O . LEU A 1 98 ? -6.966 -15.067 16.002 1.00 81.00 98 LEU A O 1
ATOM 769 N N . LYS A 1 99 ? -7.188 -13.972 17.958 1.00 80.69 99 LYS A N 1
ATOM 770 C CA . LYS A 1 99 ? -8.650 -13.786 17.892 1.00 80.69 99 LYS A CA 1
ATOM 771 C C . LYS A 1 99 ? -9.048 -12.388 17.420 1.00 80.69 99 LYS A C 1
ATOM 773 O O . LYS A 1 99 ? -10.111 -12.214 16.829 1.00 80.69 99 LYS A O 1
ATOM 778 N N . GLU A 1 100 ? -8.181 -11.405 17.656 1.00 85.38 100 GLU A N 1
ATOM 779 C CA . GLU A 1 100 ? -8.363 -10.019 17.239 1.00 85.38 100 GLU A CA 1
ATOM 780 C C . GLU A 1 100 ? -7.201 -9.583 16.339 1.00 85.38 100 GLU A C 1
ATOM 782 O O . GLU A 1 100 ? -6.034 -9.865 16.611 1.00 85.38 100 GLU A O 1
ATOM 787 N N . ILE A 1 101 ? -7.530 -8.886 15.252 1.00 84.62 101 ILE A N 1
ATOM 788 C CA . ILE A 1 101 ? -6.578 -8.342 14.289 1.00 84.62 101 ILE A CA 1
ATOM 789 C C . ILE A 1 101 ? -6.762 -6.828 14.246 1.00 84.62 101 ILE A C 1
ATOM 791 O O . ILE A 1 101 ? -7.735 -6.311 13.693 1.00 84.62 101 ILE A O 1
ATOM 795 N N . THR A 1 102 ? -5.797 -6.114 14.824 1.00 85.12 102 THR A N 1
ATOM 796 C CA . THR A 1 102 ? -5.694 -4.650 14.789 1.00 85.12 102 THR A CA 1
ATOM 797 C C . THR A 1 102 ? -4.440 -4.210 14.040 1.00 85.12 102 THR A C 1
ATOM 799 O O . THR A 1 102 ? -3.503 -4.982 13.829 1.00 85.12 102 THR A O 1
ATOM 802 N N . ALA A 1 103 ? -4.390 -2.930 13.658 1.00 82.81 103 ALA A N 1
ATOM 803 C CA . ALA A 1 103 ? -3.214 -2.349 13.010 1.00 82.81 103 ALA A CA 1
ATOM 804 C C . ALA A 1 103 ? -1.938 -2.465 13.871 1.00 82.81 103 ALA A C 1
ATOM 806 O O . ALA A 1 103 ? -0.855 -2.647 13.318 1.00 82.81 103 ALA A O 1
ATOM 807 N N . ALA A 1 104 ? -2.069 -2.394 15.202 1.00 83.00 104 ALA A N 1
ATOM 808 C CA . ALA A 1 104 ? -0.957 -2.539 16.141 1.00 83.00 104 ALA A CA 1
ATOM 809 C C . ALA A 1 104 ? -0.388 -3.967 16.128 1.00 83.00 104 ALA A C 1
ATOM 811 O O . ALA A 1 104 ? 0.806 -4.143 15.901 1.00 83.00 104 ALA A O 1
ATOM 812 N N . ILE A 1 105 ? -1.255 -4.981 16.231 1.00 85.38 105 ILE A N 1
ATOM 813 C CA . ILE A 1 105 ? -0.860 -6.400 16.180 1.00 85.38 105 ILE A CA 1
ATOM 814 C C . ILE A 1 105 ? -0.179 -6.724 14.841 1.00 85.38 105 ILE A C 1
ATOM 816 O O . ILE A 1 105 ? 0.867 -7.366 14.797 1.00 85.38 105 ILE A O 1
ATOM 820 N N . LEU A 1 106 ? -0.719 -6.223 13.724 1.00 84.69 106 LEU A N 1
ATOM 821 C CA . LEU A 1 106 ? -0.099 -6.410 12.407 1.00 84.69 106 LEU A CA 1
ATOM 822 C C . LEU A 1 106 ? 1.286 -5.749 12.294 1.00 84.69 106 LEU A C 1
ATOM 824 O O . LEU A 1 106 ? 2.120 -6.220 11.513 1.00 84.69 106 LEU A O 1
ATOM 828 N N . ALA A 1 107 ? 1.531 -4.675 13.049 1.00 85.50 107 ALA A N 1
ATOM 829 C CA . ALA A 1 107 ? 2.818 -3.993 13.092 1.00 85.50 107 ALA A CA 1
ATOM 830 C C . ALA A 1 107 ? 3.849 -4.720 13.955 1.00 85.50 107 ALA A C 1
ATOM 832 O O . ALA A 1 107 ? 4.994 -4.861 13.525 1.00 85.50 107 ALA A O 1
ATOM 833 N N . GLU A 1 108 ? 3.443 -5.248 15.107 1.00 85.00 108 GLU A N 1
ATOM 834 C CA . GLU A 1 108 ? 4.295 -6.086 15.960 1.00 85.00 108 GLU A CA 1
ATOM 835 C C . GLU A 1 108 ? 4.767 -7.347 15.229 1.00 85.00 108 GLU A C 1
ATOM 837 O O . GLU A 1 108 ? 5.929 -7.741 15.326 1.00 85.00 108 GLU A O 1
ATOM 842 N N . LEU A 1 109 ? 3.891 -7.934 14.412 1.00 84.62 109 LEU A N 1
ATOM 843 C CA . LEU A 1 109 ? 4.206 -9.092 13.574 1.00 84.62 109 LEU A CA 1
ATOM 844 C C . LEU A 1 109 ? 5.052 -8.745 12.335 1.00 84.62 109 LEU A C 1
ATOM 846 O O . LEU A 1 109 ? 5.466 -9.643 11.600 1.00 84.62 109 LEU A O 1
ATOM 850 N N . GLY A 1 110 ? 5.291 -7.457 12.065 1.00 83.00 110 GLY A N 1
ATOM 851 C CA . GLY A 1 110 ? 6.050 -6.984 10.905 1.00 83.00 110 GLY A CA 1
ATOM 852 C C . GLY A 1 110 ? 5.338 -7.163 9.558 1.00 83.00 110 GLY A C 1
ATOM 853 O O . GLY A 1 110 ? 5.985 -7.111 8.512 1.00 83.00 110 GLY A O 1
ATOM 854 N N . ILE A 1 111 ? 4.018 -7.382 9.560 1.00 83.25 111 ILE A N 1
ATOM 855 C CA . ILE A 1 111 ? 3.210 -7.595 8.346 1.00 83.25 111 ILE A CA 1
ATOM 856 C C . ILE A 1 111 ? 2.905 -6.257 7.666 1.00 83.25 111 ILE A C 1
ATOM 858 O O . ILE A 1 111 ? 2.919 -6.151 6.439 1.00 83.25 111 ILE A O 1
ATOM 862 N N . CYS A 1 112 ? 2.619 -5.224 8.458 1.00 79.75 112 CYS A N 1
ATOM 863 C CA . CYS A 1 112 ? 2.355 -3.863 7.996 1.00 79.75 112 CYS A CA 1
ATOM 864 C C . CYS A 1 112 ? 3.084 -2.859 8.893 1.00 79.75 112 CYS A C 1
ATOM 866 O O . CYS A 1 112 ? 3.332 -3.130 10.055 1.00 79.75 112 CYS A O 1
ATOM 868 N N . SER A 1 113 ? 3.416 -1.670 8.388 1.00 78.69 113 SER A N 1
ATOM 869 C CA . SER A 1 113 ? 3.837 -0.580 9.284 1.00 78.69 113 SER A CA 1
ATOM 870 C C . SER A 1 113 ? 2.616 -0.024 10.024 1.00 78.69 113 SER A C 1
ATOM 872 O O . SER A 1 113 ? 1.538 0.035 9.430 1.00 78.69 113 SER A O 1
ATOM 874 N N . ALA A 1 114 ? 2.789 0.457 11.259 1.00 71.88 114 ALA A N 1
ATOM 875 C CA . ALA A 1 114 ? 1.720 1.050 12.073 1.00 71.88 114 ALA A CA 1
ATOM 876 C C . ALA A 1 114 ? 0.951 2.186 11.361 1.00 71.88 114 ALA A C 1
ATOM 878 O O . ALA A 1 114 ? -0.251 2.339 11.545 1.00 71.88 114 ALA A O 1
ATOM 879 N N . ASN A 1 115 ? 1.622 2.937 10.479 1.00 74.19 115 ASN A N 1
ATOM 880 C CA . ASN A 1 115 ? 1.018 4.038 9.718 1.00 74.19 115 ASN A CA 1
ATOM 881 C C . ASN A 1 115 ? 0.406 3.612 8.372 1.00 74.19 115 ASN A C 1
ATOM 883 O O 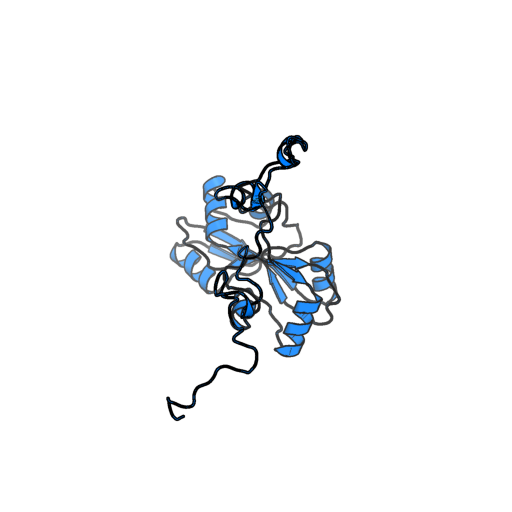. ASN A 1 115 ? -0.033 4.459 7.589 1.00 74.19 115 ASN A O 1
ATOM 887 N N . THR A 1 116 ? 0.410 2.317 8.060 1.00 77.69 116 THR A N 1
ATOM 888 C CA . THR A 1 116 ? -0.103 1.814 6.783 1.00 77.69 116 THR A CA 1
ATOM 889 C C . THR A 1 116 ? -1.620 1.795 6.814 1.00 77.69 116 THR A C 1
ATOM 891 O O . THR A 1 116 ? -2.223 1.196 7.698 1.00 77.69 116 THR A O 1
ATOM 894 N N . VAL A 1 117 ? -2.243 2.396 5.804 1.00 83.06 117 VAL A N 1
ATOM 895 C CA . VAL A 1 117 ? -3.686 2.284 5.596 1.00 83.06 117 VAL A CA 1
ATOM 896 C C . VAL A 1 117 ? -3.941 1.026 4.766 1.00 83.06 117 VAL A C 1
ATOM 898 O O . VAL A 1 117 ? -3.373 0.882 3.682 1.00 83.06 117 VAL A O 1
ATOM 901 N N . TYR A 1 118 ? -4.778 0.109 5.243 1.00 87.00 118 TYR A N 1
ATOM 902 C CA . TYR A 1 118 ? -5.034 -1.163 4.555 1.00 87.00 118 TYR A CA 1
ATOM 903 C C . TYR A 1 118 ? -6.516 -1.395 4.282 1.00 87.00 118 TYR A C 1
ATOM 905 O O . TYR A 1 118 ? -7.402 -0.849 4.944 1.00 87.00 118 TYR A O 1
ATOM 913 N N . LYS A 1 119 ? -6.778 -2.186 3.239 1.00 88.38 119 LYS A N 1
ATOM 914 C CA . LYS A 1 119 ? -8.123 -2.594 2.840 1.00 88.38 119 LYS A CA 1
ATOM 915 C C . LYS A 1 119 ? -8.215 -4.110 2.818 1.00 88.38 119 LYS A C 1
ATOM 917 O O . LYS A 1 119 ? -7.459 -4.755 2.093 1.00 88.38 119 LYS A O 1
ATOM 922 N N . VAL A 1 120 ? -9.194 -4.653 3.533 1.00 91.00 120 VAL A N 1
ATOM 923 C CA . VAL A 1 120 ? -9.449 -6.093 3.563 1.00 91.00 120 VAL A CA 1
ATOM 924 C C . VAL A 1 120 ? -10.287 -6.515 2.353 1.00 91.00 120 VAL A C 1
ATOM 926 O O . VAL A 1 120 ? -11.351 -5.947 2.063 1.00 91.00 120 VAL A O 1
ATOM 929 N N . LEU A 1 121 ? -9.785 -7.502 1.616 1.00 91.94 121 LEU A N 1
ATOM 930 C CA . LEU A 1 121 ? -10.358 -8.033 0.380 1.00 91.94 121 LEU A CA 1
ATOM 931 C C . LEU A 1 121 ? -10.714 -9.516 0.531 1.00 91.94 121 LEU A C 1
ATOM 933 O O . LEU A 1 121 ? -10.047 -10.254 1.250 1.00 91.94 121 LEU A O 1
ATOM 937 N N . ALA A 1 122 ? -11.740 -9.962 -0.198 1.00 91.25 122 ALA A N 1
ATOM 938 C CA . ALA A 1 122 ? -12.260 -11.333 -0.147 1.00 91.25 122 ALA A CA 1
ATOM 939 C C . ALA A 1 122 ? -11.426 -12.355 -0.948 1.00 91.25 122 ALA A C 1
ATOM 941 O O . ALA A 1 122 ? -11.973 -13.184 -1.669 1.00 91.25 122 ALA A O 1
ATOM 942 N N . GLY A 1 123 ? -10.098 -12.257 -0.895 1.00 88.31 123 GLY A N 1
ATOM 943 C CA . GLY A 1 123 ? -9.217 -13.245 -1.514 1.00 88.31 123 GLY A CA 1
ATOM 944 C C . GLY A 1 123 ? -9.038 -14.464 -0.608 1.00 88.31 123 GLY A C 1
ATOM 945 O O . GLY A 1 123 ? -8.315 -14.375 0.381 1.00 88.31 123 GLY A O 1
ATOM 946 N N . GLY A 1 124 ? -9.647 -15.596 -0.965 1.00 87.81 124 GLY A N 1
ATOM 947 C CA . GLY A 1 124 ? -9.548 -16.859 -0.221 1.00 87.81 124 GLY A CA 1
ATOM 948 C C . GLY A 1 124 ? -10.646 -17.062 0.826 1.00 87.81 124 GLY A C 1
ATOM 949 O O . GLY A 1 124 ? -11.591 -16.281 0.901 1.00 87.81 124 GLY A O 1
ATOM 950 N N . GLU A 1 125 ? -10.518 -18.135 1.605 1.00 84.38 125 GLU A N 1
ATOM 951 C CA . GLU A 1 125 ? -11.498 -18.557 2.613 1.00 84.38 125 GLU A CA 1
ATOM 952 C C . GLU A 1 125 ? -11.054 -18.156 4.023 1.00 84.38 125 GLU A C 1
ATOM 954 O O . GLU A 1 125 ? -9.862 -18.193 4.332 1.00 84.38 125 GLU A O 1
ATOM 959 N N . LEU A 1 126 ? -12.026 -17.808 4.866 1.00 83.44 126 LEU A N 1
ATOM 960 C CA . LEU A 1 126 ? -11.848 -17.590 6.297 1.00 83.44 126 LEU A CA 1
ATOM 961 C C . LEU A 1 126 ? -12.666 -18.649 7.040 1.00 83.44 126 LEU A C 1
ATOM 963 O O . LEU A 1 126 ? -13.860 -18.784 6.776 1.00 83.44 126 LEU A O 1
ATOM 967 N N . LYS A 1 127 ? -12.027 -19.420 7.921 1.00 83.94 127 LYS A N 1
ATOM 968 C CA . LYS A 1 127 ? -12.685 -20.487 8.702 1.00 83.94 127 LYS A CA 1
ATOM 969 C C . LYS A 1 127 ? -12.728 -20.155 10.186 1.00 83.94 127 LYS A C 1
ATOM 971 O O . LYS A 1 127 ? -13.569 -20.678 10.911 1.00 83.94 127 LYS A O 1
ATOM 976 N N . THR A 1 128 ? -11.821 -19.293 10.627 1.00 84.25 128 THR A N 1
ATOM 977 C CA . THR A 1 128 ? -11.740 -18.821 12.004 1.00 84.25 128 THR A CA 1
ATOM 978 C C . THR A 1 128 ? -12.636 -17.604 12.230 1.00 84.25 128 THR A C 1
ATOM 980 O O . THR A 1 128 ? -12.701 -16.689 11.407 1.00 84.25 128 THR A O 1
ATOM 983 N N . ALA A 1 129 ? -13.326 -17.579 13.372 1.00 86.75 129 ALA A N 1
ATOM 984 C CA . ALA A 1 129 ? -14.052 -16.399 13.824 1.00 86.75 129 ALA A CA 1
ATOM 985 C C . ALA A 1 129 ? -13.037 -15.353 14.314 1.00 86.75 129 ALA A C 1
ATOM 987 O O . ALA A 1 129 ? -12.400 -15.544 15.352 1.00 86.75 129 ALA A O 1
ATOM 988 N N . LEU A 1 130 ? -12.869 -14.271 13.549 1.00 85.94 130 LEU A N 1
ATOM 989 C CA . LEU A 1 130 ? -11.903 -13.206 13.831 1.00 85.94 130 LEU A CA 1
ATOM 990 C C . LEU A 1 130 ? -12.596 -11.858 14.017 1.00 85.94 130 LEU A C 1
ATOM 992 O O . LEU A 1 130 ? -13.478 -11.480 13.242 1.00 85.94 130 LEU A O 1
ATOM 996 N N . GLU A 1 131 ? -12.141 -11.097 15.009 1.00 89.12 131 GLU A N 1
ATOM 997 C CA . GLU A 1 131 ? -12.459 -9.676 15.125 1.00 89.12 131 GLU A CA 1
ATOM 998 C C . GLU A 1 131 ? -11.424 -8.863 14.341 1.00 89.12 131 GLU A C 1
ATOM 1000 O O . GLU A 1 131 ? -10.275 -8.731 14.756 1.00 89.12 131 GLU A O 1
ATOM 1005 N N . VAL A 1 132 ? -11.806 -8.327 13.182 1.00 88.50 132 VAL A N 1
ATOM 1006 C CA . VAL A 1 132 ? -10.888 -7.602 12.293 1.00 88.50 132 VAL A CA 1
ATOM 1007 C C . VAL A 1 132 ? -11.215 -6.118 12.330 1.00 88.50 132 VAL A C 1
ATOM 1009 O O . VAL A 1 132 ? -12.279 -5.699 11.878 1.00 88.50 132 VAL A O 1
ATOM 1012 N N . THR A 1 133 ? -10.284 -5.304 12.820 1.00 88.19 133 THR A N 1
ATOM 1013 C CA . THR A 1 133 ? -10.331 -3.844 12.677 1.00 88.19 133 THR A CA 1
ATOM 1014 C C . THR A 1 133 ? -9.542 -3.452 11.431 1.00 88.19 133 THR A C 1
ATOM 1016 O O . THR A 1 133 ? -8.408 -3.884 11.294 1.00 88.19 133 THR A O 1
ATOM 1019 N N . ALA A 1 134 ? -10.101 -2.657 10.514 1.00 87.81 134 ALA A N 1
ATOM 1020 C CA . ALA A 1 134 ? -9.382 -2.171 9.327 1.00 87.81 134 ALA A CA 1
ATOM 1021 C C . ALA A 1 134 ? -9.899 -0.814 8.841 1.00 87.81 134 ALA A C 1
ATOM 1023 O O . ALA A 1 134 ? -11.042 -0.447 9.096 1.00 87.81 134 ALA A O 1
ATOM 1024 N N . ASN A 1 135 ? -9.109 -0.078 8.051 1.00 86.75 135 ASN A N 1
ATOM 1025 C CA . ASN A 1 135 ? -9.557 1.213 7.507 1.00 86.75 135 ASN A CA 1
ATOM 1026 C C . ASN A 1 135 ? -10.673 1.068 6.461 1.00 86.75 135 ASN A C 1
ATOM 1028 O O . ASN A 1 135 ? -11.474 1.983 6.279 1.00 86.75 135 ASN A O 1
ATOM 1032 N N . ARG A 1 136 ? -10.701 -0.045 5.713 1.00 86.38 136 ARG A N 1
ATOM 1033 C CA . ARG A 1 136 ? -11.751 -0.316 4.721 1.00 86.38 136 ARG A CA 1
ATOM 1034 C C . ARG A 1 136 ? -11.920 -1.810 4.465 1.00 86.38 136 ARG A C 1
ATOM 1036 O O . ARG A 1 136 ? -10.946 -2.554 4.438 1.00 86.38 136 ARG A O 1
ATOM 1043 N N . PHE A 1 137 ? -13.140 -2.221 4.129 1.00 88.06 137 PHE A N 1
ATOM 1044 C CA . PHE A 1 137 ? -13.450 -3.579 3.673 1.00 88.06 137 PHE A CA 1
ATOM 1045 C C . PHE A 1 137 ? -14.090 -3.567 2.281 1.00 88.06 137 PHE A C 1
ATOM 1047 O O . PHE A 1 137 ? -14.712 -2.587 1.861 1.00 88.06 137 PHE A O 1
ATOM 1054 N N . SER A 1 138 ? -13.921 -4.655 1.532 1.00 89.00 138 SER A N 1
ATOM 1055 C CA . SER A 1 138 ? -14.799 -4.972 0.397 1.00 89.00 138 SER A CA 1
ATOM 1056 C C . SER A 1 138 ? -16.137 -5.536 0.888 1.00 89.00 138 SER A C 1
ATOM 1058 O O . SER A 1 138 ? -16.183 -6.167 1.940 1.00 89.00 138 SER A O 1
ATOM 1060 N N . ALA A 1 139 ? -17.220 -5.330 0.131 1.00 88.12 139 ALA A N 1
ATOM 1061 C CA . ALA A 1 139 ? -18.548 -5.822 0.510 1.00 88.12 139 ALA A CA 1
ATOM 1062 C C . ALA A 1 139 ? -18.573 -7.351 0.677 1.00 88.12 139 ALA A C 1
ATOM 1064 O O . ALA A 1 139 ? -19.171 -7.863 1.616 1.00 88.12 139 ALA A O 1
ATOM 1065 N N . SER A 1 140 ? -17.864 -8.071 -0.196 1.00 90.00 140 SER A N 1
ATOM 1066 C CA . SER A 1 140 ? -17.711 -9.523 -0.105 1.00 90.00 140 SER A CA 1
ATOM 1067 C C . SER A 1 140 ? -16.892 -9.958 1.112 1.00 90.00 140 SER A C 1
ATOM 1069 O O . SER A 1 140 ? -17.234 -10.957 1.730 1.00 90.00 140 SER A O 1
ATOM 1071 N N . ALA A 1 141 ? -15.850 -9.208 1.496 1.00 88.06 141 ALA A N 1
ATOM 1072 C CA . ALA A 1 141 ? -15.051 -9.552 2.675 1.00 88.06 141 ALA A CA 1
ATOM 1073 C C . ALA A 1 141 ? -15.844 -9.381 3.971 1.00 88.06 141 ALA A C 1
ATOM 1075 O O . ALA A 1 141 ? -15.715 -10.210 4.860 1.00 88.06 141 ALA A O 1
ATOM 1076 N N . LYS A 1 142 ? -16.675 -8.333 4.072 1.00 87.31 142 LYS A N 1
ATOM 1077 C CA . LYS A 1 142 ? -17.529 -8.127 5.252 1.00 87.31 142 LYS A CA 1
ATOM 1078 C C . LYS A 1 142 ? -18.459 -9.315 5.467 1.00 87.31 142 LYS A C 1
ATOM 1080 O O . LYS A 1 142 ? -18.491 -9.861 6.559 1.00 87.31 142 LYS A O 1
ATOM 1085 N N . LYS A 1 143 ? -19.150 -9.735 4.401 1.00 87.56 143 LYS A N 1
ATOM 1086 C CA . LYS A 1 143 ? -20.043 -10.897 4.433 1.00 87.56 143 LYS A CA 1
ATOM 1087 C C . LYS A 1 143 ? -19.299 -12.155 4.866 1.00 87.56 143 LYS A C 1
ATOM 1089 O O . LYS A 1 143 ? -19.680 -12.751 5.855 1.00 87.56 143 LYS A O 1
ATOM 1094 N N . ALA A 1 144 ? -18.165 -12.457 4.234 1.00 88.38 144 ALA A N 1
ATOM 1095 C CA . ALA A 1 144 ? -17.370 -13.633 4.583 1.00 88.38 144 ALA A CA 1
ATOM 1096 C C . ALA A 1 144 ? -16.888 -13.646 6.049 1.00 88.38 144 ALA A C 1
ATOM 1098 O O . ALA A 1 144 ? -16.838 -14.707 6.659 1.00 88.38 144 ALA A O 1
ATOM 1099 N N . ILE A 1 145 ? -16.548 -12.486 6.627 1.00 88.06 145 ILE A N 1
ATOM 1100 C CA . ILE A 1 145 ? -16.159 -12.384 8.045 1.00 88.06 145 ILE A CA 1
ATOM 1101 C C . ILE A 1 145 ? -17.362 -12.640 8.962 1.00 88.06 145 ILE A C 1
ATOM 1103 O O . ILE A 1 145 ? -17.230 -13.373 9.938 1.00 88.06 145 ILE A O 1
ATOM 1107 N N . VAL A 1 146 ? -18.526 -12.063 8.646 1.00 88.00 146 VAL A N 1
ATOM 1108 C CA . VAL A 1 146 ? -19.764 -12.255 9.421 1.00 88.00 146 VAL A CA 1
ATOM 1109 C C . VAL A 1 146 ? -20.268 -13.698 9.314 1.00 88.00 146 VAL A C 1
ATOM 1111 O O . VAL A 1 146 ? -20.633 -14.288 10.326 1.00 88.00 146 VAL A O 1
ATOM 1114 N N . ASP A 1 147 ? -20.211 -14.297 8.123 1.00 87.62 147 ASP A N 1
ATOM 1115 C CA . ASP A 1 147 ? -20.603 -15.690 7.869 1.00 87.62 147 ASP A CA 1
ATOM 1116 C C . ASP A 1 147 ? -19.703 -16.682 8.631 1.00 87.62 147 ASP A C 1
ATOM 1118 O O . ASP A 1 147 ? -20.173 -17.716 9.101 1.00 87.62 147 ASP A O 1
ATOM 1122 N N . ALA A 1 148 ? -18.420 -16.348 8.815 1.00 86.44 148 ALA A N 1
ATOM 1123 C CA . ALA A 1 148 ? -17.486 -17.100 9.657 1.00 86.44 148 ALA A CA 1
ATOM 1124 C C . ALA A 1 148 ? -17.696 -16.870 11.173 1.00 86.44 148 ALA A C 1
ATOM 1126 O O . ALA A 1 148 ? -16.957 -17.424 11.987 1.00 86.44 148 ALA A O 1
ATOM 1127 N N . GLY A 1 149 ? -18.677 -16.050 11.572 1.00 83.31 149 GLY A N 1
ATOM 1128 C CA . GLY A 1 149 ? -18.973 -15.713 12.969 1.00 83.31 149 GLY A CA 1
ATOM 1129 C C . GLY A 1 149 ? -18.053 -14.649 13.581 1.00 83.31 149 GLY A C 1
ATOM 1130 O O . GLY A 1 149 ? -18.029 -14.490 14.801 1.00 83.31 149 GLY A O 1
ATOM 1131 N N . GLY A 1 150 ? -17.277 -13.938 12.758 1.00 85.12 150 GLY A N 1
ATOM 1132 C CA . GLY A 1 150 ? -16.406 -12.836 13.170 1.00 85.12 150 GLY A CA 1
ATOM 1133 C C . GLY A 1 150 ? -17.101 -11.469 13.176 1.00 85.12 150 GLY A C 1
ATOM 1134 O O . GLY A 1 150 ? -18.256 -11.323 12.774 1.00 85.12 150 GLY A O 1
ATOM 1135 N N . LYS A 1 151 ? -16.371 -10.429 13.601 1.00 85.88 151 LYS A N 1
ATOM 1136 C CA . LYS A 1 151 ? -16.838 -9.029 13.593 1.00 85.88 151 LYS A CA 1
ATOM 1137 C C . LYS A 1 151 ? -15.882 -8.150 12.796 1.00 85.88 151 LYS A C 1
ATOM 1139 O O . LYS A 1 151 ? -14.671 -8.200 13.000 1.00 85.88 151 LYS A O 1
ATOM 1144 N N . ALA A 1 152 ? -16.422 -7.326 11.900 1.00 86.31 152 ALA A N 1
ATOM 1145 C CA . ALA A 1 152 ? -15.642 -6.393 11.092 1.00 86.31 152 ALA A CA 1
ATOM 1146 C C . ALA A 1 152 ? -15.831 -4.957 11.601 1.00 86.31 152 ALA A C 1
ATOM 1148 O O . ALA A 1 152 ? -16.926 -4.407 11.523 1.00 86.31 152 ALA A O 1
ATOM 1149 N N . PHE A 1 153 ? -14.752 -4.339 12.078 1.00 86.56 153 PHE A N 1
ATOM 1150 C CA . PHE A 1 153 ? -14.752 -2.969 12.582 1.00 86.56 153 PHE A CA 1
ATOM 1151 C C . PHE A 1 153 ? -14.038 -2.019 11.621 1.00 86.56 153 PHE A C 1
ATOM 1153 O O . PHE A 1 153 ? -12.863 -2.205 11.294 1.00 86.56 153 PHE A O 1
ATOM 1160 N N . ILE A 1 154 ? -14.723 -0.960 11.191 1.00 86.19 154 ILE A N 1
ATOM 1161 C CA . ILE A 1 154 ? -14.115 0.104 10.388 1.00 86.19 154 ILE A CA 1
ATOM 1162 C C . ILE A 1 154 ? -13.400 1.086 11.314 1.00 86.19 154 ILE A C 1
ATOM 1164 O O . ILE A 1 154 ? -14.015 1.697 12.186 1.00 86.19 154 ILE A O 1
ATOM 1168 N N . GLN A 1 155 ? -12.098 1.247 11.098 1.00 85.56 155 GLN A N 1
ATOM 1169 C CA . GLN A 1 155 ? -11.234 2.106 11.895 1.00 85.56 155 GLN A CA 1
ATOM 1170 C C . GLN A 1 155 ? -11.345 3.579 11.481 1.00 85.56 155 GLN A C 1
ATOM 1172 O O . GLN A 1 155 ? -11.018 3.925 10.340 1.00 85.56 155 GLN A O 1
ATOM 1177 N N . PHE A 1 156 ? -11.661 4.451 12.440 1.00 83.69 156 PHE A N 1
ATOM 1178 C CA . PHE A 1 156 ? -11.568 5.908 12.313 1.00 83.69 156 PHE A CA 1
ATOM 1179 C C . PHE A 1 156 ? -10.570 6.500 13.313 1.00 83.69 156 PHE A C 1
ATOM 1181 O O . PHE A 1 156 ? -10.370 5.973 14.406 1.00 83.69 156 PHE A O 1
ATOM 1188 N N . LYS A 1 157 ? -9.917 7.597 12.916 1.00 83.44 157 LYS A N 1
ATOM 1189 C CA . LYS A 1 157 ? -8.939 8.324 13.739 1.00 83.44 157 LYS A CA 1
ATOM 1190 C C . LYS A 1 157 ? -9.603 9.531 14.398 1.00 83.44 157 LYS A C 1
ATOM 1192 O O . LYS A 1 157 ? -10.425 10.189 13.760 1.00 83.44 157 LYS A O 1
ATOM 1197 N N . LEU A 1 158 ? -9.194 9.893 15.610 1.00 79.44 158 LEU A N 1
ATOM 1198 C CA . LEU A 1 158 ? -9.737 11.071 16.300 1.00 79.44 158 LEU A CA 1
ATOM 1199 C C . LEU A 1 158 ? -9.564 12.378 15.511 1.00 79.44 158 LEU A C 1
ATOM 1201 O O . LEU A 1 158 ? -10.525 13.127 15.375 1.00 79.44 158 LEU A O 1
ATOM 1205 N N . ASN A 1 159 ? -8.407 12.607 14.881 1.00 81.19 159 ASN A N 1
ATOM 1206 C CA . ASN A 1 159 ? -8.197 13.787 14.027 1.00 81.19 159 ASN A CA 1
ATOM 1207 C C . ASN A 1 159 ? -9.215 13.875 12.871 1.00 81.19 159 ASN A C 1
ATOM 1209 O O . ASN A 1 159 ? -9.728 14.941 12.544 1.00 81.19 159 ASN A O 1
ATOM 1213 N N . THR A 1 160 ? -9.569 12.734 12.267 1.00 78.62 160 THR A N 1
ATOM 1214 C CA . THR A 1 160 ? -10.574 12.726 11.192 1.00 78.62 160 THR A CA 1
ATOM 1215 C C . THR A 1 160 ? -11.977 13.051 11.693 1.00 78.62 160 THR A C 1
ATOM 1217 O O . THR A 1 160 ? -12.744 13.662 10.958 1.00 78.62 160 THR A O 1
ATOM 1220 N N . LEU A 1 161 ? -12.301 12.676 12.932 1.00 78.31 161 LEU A N 1
ATOM 1221 C CA . LEU A 1 161 ? -13.582 13.003 13.556 1.00 78.31 161 LEU A CA 1
ATOM 1222 C C . LEU A 1 161 ? -13.645 14.485 13.952 1.00 78.31 161 LEU A C 1
ATOM 1224 O O . LEU A 1 161 ? -14.654 15.132 13.694 1.00 78.31 161 LEU A O 1
ATOM 1228 N N . GLN A 1 162 ? -12.545 15.045 14.461 1.00 76.88 162 GLN A N 1
ATOM 1229 C CA . GLN A 1 162 ? -12.419 16.483 14.716 1.00 76.88 162 GLN A CA 1
ATOM 1230 C C . GLN A 1 162 ? -12.633 17.302 13.434 1.00 76.88 162 GLN A C 1
ATOM 1232 O O . GLN A 1 162 ? -13.433 18.230 13.425 1.00 76.88 162 GLN A O 1
ATOM 1237 N N . GLY A 1 163 ? -12.002 16.908 12.323 1.00 76.12 163 GLY A N 1
ATOM 1238 C CA . GLY A 1 163 ? -12.190 17.594 11.042 1.00 76.12 163 GLY A CA 1
ATOM 1239 C C . GLY A 1 163 ? -13.631 17.554 10.512 1.00 76.12 163 GLY A C 1
ATOM 1240 O O . GLY A 1 163 ? -14.039 18.473 9.809 1.00 76.12 163 GLY A O 1
ATOM 1241 N N . ILE A 1 164 ? -14.414 16.522 10.852 1.00 77.56 164 ILE A N 1
ATOM 1242 C CA . ILE A 1 164 ? -15.853 16.471 10.538 1.00 77.56 164 ILE A CA 1
ATOM 1243 C C . ILE A 1 164 ? -16.630 17.457 11.411 1.00 77.56 164 ILE A C 1
ATOM 1245 O O . ILE A 1 164 ? -17.461 18.201 10.890 1.00 77.56 164 ILE A O 1
ATOM 1249 N N . ALA A 1 165 ? -16.353 17.467 12.716 1.00 78.31 165 ALA A N 1
ATOM 1250 C CA . ALA A 1 165 ? -16.993 18.383 13.653 1.00 78.31 165 ALA A CA 1
ATOM 1251 C C . ALA A 1 165 ? -16.750 19.847 13.265 1.00 78.31 165 ALA A C 1
ATOM 1253 O O . ALA A 1 165 ? -17.692 20.632 13.244 1.00 78.31 165 ALA A O 1
ATOM 1254 N N . ASP A 1 166 ? -15.526 20.190 12.857 1.00 79.12 166 ASP A N 1
ATOM 1255 C CA . ASP A 1 166 ? -15.172 21.546 12.428 1.00 79.12 166 ASP A CA 1
ATOM 1256 C C . ASP A 1 166 ? -15.830 21.932 11.090 1.00 79.12 166 ASP A C 1
ATOM 1258 O O . ASP A 1 166 ? -16.149 23.099 10.867 1.00 79.12 166 ASP A O 1
ATOM 1262 N N . ALA A 1 167 ? -16.042 20.967 10.188 1.00 78.62 167 ALA A N 1
ATOM 1263 C CA . ALA A 1 167 ? -16.661 21.215 8.886 1.00 78.62 167 ALA A CA 1
ATOM 1264 C C . ALA A 1 167 ? -18.178 21.449 8.979 1.00 78.62 167 ALA A C 1
ATOM 1266 O O . ALA A 1 167 ? -18.701 22.324 8.289 1.00 78.62 167 ALA A O 1
ATOM 1267 N N . ASP A 1 168 ? -18.873 20.676 9.819 1.00 76.19 168 ASP A N 1
ATOM 1268 C CA . ASP A 1 168 ? -20.329 20.772 9.996 1.00 76.19 168 ASP A CA 1
ATOM 1269 C C . ASP A 1 168 ? -20.733 21.650 11.200 1.00 76.19 168 ASP A C 1
ATOM 1271 O O . ASP A 1 168 ? -21.9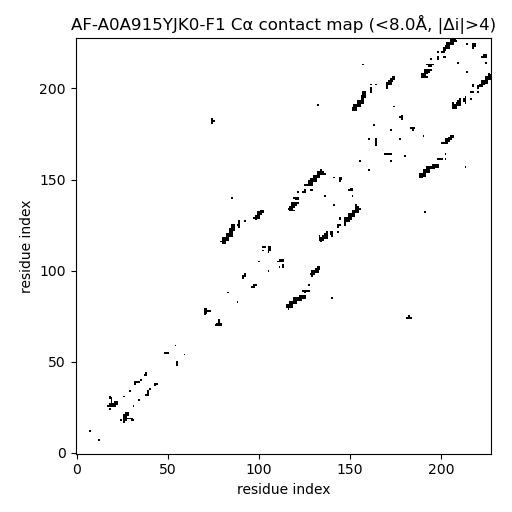09 21.987 11.333 1.00 76.19 168 ASP A O 1
ATOM 1275 N N . ASN A 1 169 ? -19.771 22.070 12.032 1.00 78.00 169 ASN A N 1
ATOM 1276 C CA . ASN A 1 169 ? -19.963 22.871 13.247 1.00 78.00 169 ASN A CA 1
ATOM 1277 C C . ASN A 1 169 ? -20.882 22.176 14.278 1.00 78.00 169 ASN A C 1
ATOM 1279 O O . ASN A 1 169 ? -21.803 22.780 14.831 1.00 78.00 169 ASN A O 1
ATOM 1283 N N . VAL A 1 170 ? -20.666 20.870 14.486 1.00 79.00 170 VAL A N 1
ATOM 1284 C CA . VAL A 1 170 ? -21.479 20.009 15.364 1.00 79.00 170 VAL A CA 1
ATOM 1285 C C . VAL A 1 170 ? -20.590 19.309 16.391 1.00 79.00 170 VAL A C 1
ATOM 1287 O O . VAL A 1 170 ? -19.618 18.656 16.024 1.00 79.00 170 VAL A O 1
ATOM 1290 N N . ASP A 1 171 ? -20.974 19.379 17.669 1.00 73.69 171 ASP A N 1
ATOM 1291 C CA . ASP A 1 171 ? -20.242 18.744 18.779 1.00 73.69 171 ASP A CA 1
ATOM 1292 C C . ASP A 1 171 ? -20.568 17.244 18.938 1.00 73.69 171 ASP A C 1
ATOM 1294 O O . ASP A 1 171 ? -19.814 16.489 19.551 1.00 73.69 171 ASP A O 1
ATOM 1298 N N . LYS A 1 172 ? -21.699 16.793 18.380 1.00 79.31 172 LYS A N 1
ATOM 1299 C CA . LYS A 1 172 ? -22.166 15.401 18.409 1.00 79.31 172 LYS A CA 1
ATOM 1300 C C . LYS A 1 172 ? -21.777 14.644 17.134 1.00 79.31 172 LYS A C 1
ATOM 1302 O O . LYS A 1 172 ? -22.196 15.009 16.037 1.00 79.31 172 LYS A O 1
ATOM 1307 N N . ILE A 1 173 ? -21.031 13.553 17.281 1.00 77.06 173 ILE A N 1
ATOM 1308 C CA . ILE A 1 173 ? -20.617 12.671 16.190 1.00 77.06 173 ILE A CA 1
ATOM 1309 C C . ILE A 1 173 ? -21.289 11.308 16.353 1.00 77.06 173 ILE A C 1
ATOM 1311 O O . ILE A 1 173 ? -20.833 10.451 17.112 1.00 77.06 173 ILE A O 1
ATOM 1315 N N . ASP A 1 174 ? -22.334 11.105 15.554 1.00 76.94 174 ASP A N 1
ATOM 1316 C CA . ASP A 1 174 ? -23.081 9.850 15.472 1.00 76.94 174 ASP A CA 1
ATOM 1317 C C . ASP A 1 174 ? -22.696 9.054 14.217 1.00 76.94 174 ASP A C 1
ATOM 1319 O O . ASP A 1 174 ? -22.200 9.605 13.225 1.00 76.94 174 ASP A O 1
ATOM 1323 N N . ALA A 1 175 ? -23.029 7.759 14.194 1.00 75.06 175 ALA A N 1
ATOM 1324 C CA . ALA A 1 175 ? -22.859 6.912 13.010 1.00 75.06 175 ALA A CA 1
ATOM 1325 C C . ALA A 1 175 ? -23.520 7.510 11.746 1.00 75.06 175 ALA A C 1
ATOM 1327 O O . ALA A 1 175 ? -22.983 7.379 10.647 1.00 75.06 175 ALA A O 1
ATOM 1328 N N . ALA A 1 176 ? -24.639 8.231 11.888 1.00 74.81 176 ALA A N 1
ATOM 1329 C CA . ALA A 1 176 ? -25.310 8.921 10.783 1.00 74.81 176 ALA A CA 1
ATOM 1330 C C . ALA A 1 176 ? -24.476 10.078 10.194 1.00 74.81 176 ALA A C 1
ATOM 1332 O O . ALA A 1 176 ? -24.400 10.227 8.971 1.00 74.81 176 ALA A O 1
ATOM 1333 N N . LEU A 1 177 ? -23.806 10.863 11.045 1.00 76.75 177 LEU A N 1
ATOM 1334 C CA . LEU A 1 177 ? -22.936 11.958 10.609 1.00 76.75 177 LEU A CA 1
ATOM 1335 C C . LEU A 1 177 ? -21.701 11.410 9.883 1.00 76.75 177 LEU A C 1
ATOM 1337 O O . LEU A 1 177 ? -21.334 11.893 8.811 1.00 76.75 177 LEU A O 1
ATOM 1341 N N . ILE A 1 178 ? -21.116 10.332 10.413 1.00 78.06 178 ILE A N 1
ATOM 1342 C CA . ILE A 1 178 ? -19.983 9.636 9.788 1.00 78.06 178 ILE A CA 1
ATOM 1343 C C . ILE A 1 178 ? -20.375 9.118 8.395 1.00 78.06 178 ILE A C 1
ATOM 1345 O O . ILE A 1 178 ? -19.607 9.286 7.448 1.00 78.06 178 ILE A O 1
ATOM 1349 N N . ARG A 1 179 ? -21.582 8.562 8.221 1.00 76.06 179 ARG A N 1
ATOM 1350 C CA . ARG A 1 179 ? -22.088 8.089 6.915 1.00 76.06 179 ARG A CA 1
ATOM 1351 C C . ARG A 1 179 ? -22.247 9.210 5.884 1.00 76.06 179 ARG A C 1
ATOM 1353 O O . ARG A 1 179 ? -21.951 8.996 4.709 1.00 76.06 179 ARG A O 1
ATOM 1360 N N . LYS A 1 180 ? -22.673 10.407 6.305 1.00 75.69 180 LYS A N 1
ATOM 1361 C CA . LYS A 1 180 ? -22.831 11.572 5.413 1.00 75.69 180 LYS A CA 1
ATOM 1362 C C . LYS A 1 180 ? -21.498 11.983 4.776 1.00 75.69 180 LYS A C 1
ATOM 1364 O O . LYS A 1 180 ? -21.452 12.257 3.578 1.00 75.69 180 LYS A O 1
ATOM 1369 N N . HIS A 1 181 ? -20.415 11.971 5.554 1.00 72.81 181 HIS A N 1
ATOM 1370 C CA . HIS A 1 181 ? -19.066 12.309 5.074 1.00 72.81 181 HIS A CA 1
ATOM 1371 C C . HIS A 1 181 ? -18.347 11.128 4.411 1.00 72.81 181 HIS A C 1
ATOM 1373 O O . HIS A 1 181 ? -17.569 11.306 3.468 1.00 72.81 181 HIS A O 1
ATOM 1379 N N . PHE A 1 182 ? -18.635 9.902 4.853 1.00 73.00 182 PHE A N 1
ATOM 1380 C CA . PHE A 1 182 ? -18.018 8.679 4.355 1.00 73.00 182 PHE A CA 1
ATOM 1381 C C . PHE A 1 182 ? -19.046 7.723 3.750 1.00 73.00 182 PHE A C 1
ATOM 1383 O O . PHE A 1 182 ? -19.504 6.777 4.385 1.00 73.00 182 PHE A O 1
ATOM 1390 N N . SER A 1 183 ? -19.292 7.875 2.446 1.00 69.94 183 SER A N 1
ATOM 1391 C CA . SER A 1 183 ? -20.243 7.053 1.675 1.00 69.94 183 SER A CA 1
ATOM 1392 C C . SER A 1 183 ? -19.897 5.554 1.579 1.00 69.94 183 SER A C 1
ATOM 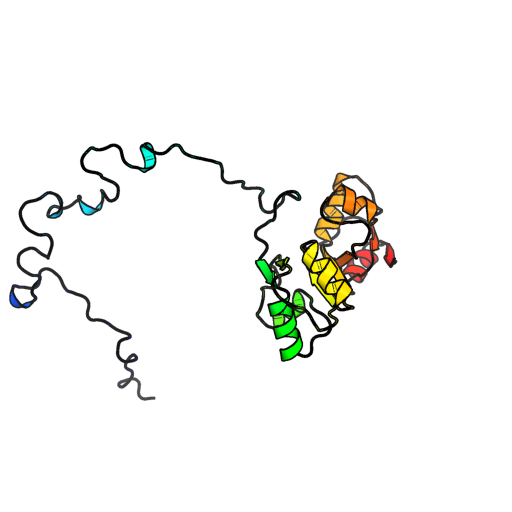1394 O O . SER A 1 183 ? -20.565 4.813 0.865 1.00 69.94 183 SER A O 1
ATOM 1396 N N . PHE A 1 184 ? -18.814 5.094 2.215 1.00 72.25 184 PHE A N 1
ATOM 1397 C CA . PHE A 1 184 ? -18.417 3.682 2.248 1.00 72.25 184 PHE A CA 1
ATOM 1398 C C . PHE A 1 184 ? -18.834 2.953 3.533 1.00 72.25 184 PHE A C 1
ATOM 1400 O O . PHE A 1 184 ? -18.618 1.740 3.609 1.00 72.25 184 PHE A O 1
ATOM 1407 N N . VAL A 1 185 ? -19.371 3.674 4.519 1.00 75.75 185 VAL A N 1
ATOM 1408 C CA . VAL A 1 185 ? -19.938 3.110 5.748 1.00 75.75 185 VAL A CA 1
ATOM 1409 C C . VAL A 1 185 ? -21.430 2.876 5.512 1.00 75.75 185 VAL A C 1
ATOM 1411 O O . VAL A 1 185 ? -22.156 3.809 5.180 1.00 75.75 185 VAL A O 1
ATOM 1414 N N . GLY A 1 186 ? -21.867 1.626 5.620 1.00 73.81 186 GLY A N 1
ATOM 1415 C CA . GLY A 1 186 ? -23.266 1.212 5.534 1.00 73.81 186 GLY A CA 1
ATOM 1416 C C . GLY A 1 186 ? -23.999 1.304 6.874 1.00 73.81 186 GLY A C 1
ATOM 1417 O O . GLY A 1 186 ? -23.442 1.745 7.882 1.00 73.81 186 GLY A O 1
ATOM 1418 N N . GLU A 1 187 ? -25.264 0.882 6.884 1.00 71.00 187 GLU A N 1
ATOM 1419 C CA . GLU A 1 187 ? -26.0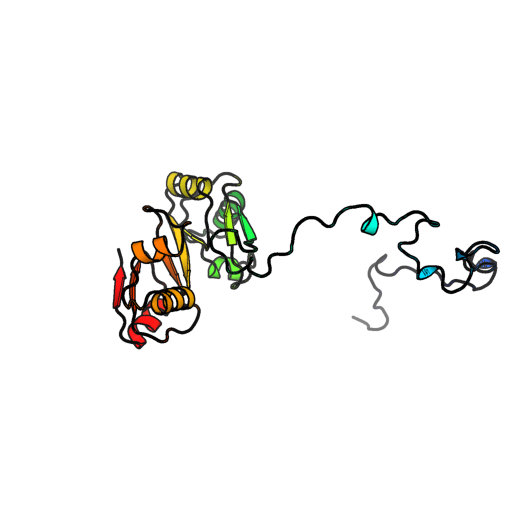95 0.883 8.095 1.00 71.00 187 GLU A CA 1
ATOM 1420 C C . GLU A 1 187 ? -25.653 -0.160 9.126 1.00 71.00 187 GLU A C 1
ATOM 1422 O O . GLU A 1 187 ? -25.569 0.162 10.308 1.00 71.00 187 GLU A O 1
ATOM 1427 N N . ASP A 1 188 ? -25.243 -1.339 8.665 1.00 72.00 188 ASP A N 1
ATOM 1428 C CA . ASP A 1 188 ? -24.852 -2.466 9.525 1.00 72.00 188 ASP A CA 1
ATOM 1429 C C . ASP A 1 188 ? -23.352 -2.483 9.878 1.00 72.00 188 ASP A C 1
ATOM 1431 O O . ASP A 1 188 ? -22.840 -3.451 10.439 1.00 72.00 188 ASP A O 1
ATOM 1435 N N . ASP A 1 189 ? -22.605 -1.439 9.503 1.00 79.44 189 ASP A N 1
ATOM 1436 C CA . ASP A 1 189 ? -21.163 -1.392 9.734 1.00 79.44 189 ASP A CA 1
ATOM 1437 C C . ASP A 1 189 ? -20.823 -0.949 11.160 1.00 79.44 189 ASP A C 1
ATOM 1439 O O . ASP A 1 189 ? -21.173 0.152 11.592 1.00 79.44 189 ASP A O 1
ATOM 1443 N N . SER A 1 190 ? -20.029 -1.764 11.856 1.00 82.56 190 SER A N 1
ATOM 1444 C CA . SER A 1 190 ? -19.489 -1.420 13.170 1.00 82.56 190 SER A CA 1
ATOM 1445 C C . SER A 1 190 ? -18.273 -0.494 13.057 1.00 82.56 190 SER A C 1
ATOM 1447 O O . SER A 1 190 ? -17.383 -0.682 12.221 1.00 82.56 190 SER A O 1
ATOM 1449 N N . ILE A 1 191 ? -18.214 0.507 13.936 1.00 84.44 191 ILE A N 1
ATOM 1450 C CA . ILE A 1 191 ? -17.188 1.560 13.934 1.00 84.44 191 ILE A CA 1
ATOM 1451 C C . ILE A 1 191 ? -16.262 1.398 15.140 1.00 84.44 191 ILE A C 1
ATOM 1453 O O . ILE A 1 191 ? -16.739 1.299 16.268 1.00 84.44 191 ILE A O 1
ATOM 1457 N N . HIS A 1 192 ? -14.949 1.426 14.895 1.00 83.00 192 HIS A N 1
ATOM 1458 C CA . HIS A 1 192 ? -13.913 1.443 15.927 1.00 83.00 192 HIS A CA 1
ATOM 1459 C C . HIS A 1 192 ? -13.090 2.734 15.843 1.00 83.00 192 HIS A C 1
ATOM 1461 O O . HIS A 1 192 ? -12.472 3.024 14.817 1.00 83.00 192 HIS A O 1
ATOM 1467 N N . VAL A 1 193 ? -13.071 3.514 16.923 1.00 83.56 193 VAL A N 1
ATOM 1468 C CA . VAL A 1 193 ? -12.302 4.764 17.020 1.00 83.56 193 VAL A CA 1
ATOM 1469 C C . VAL A 1 193 ? -10.972 4.537 17.741 1.00 83.56 193 VAL A C 1
ATOM 1471 O O . VAL A 1 193 ? -10.950 3.963 18.829 1.00 83.56 193 VAL A O 1
ATOM 1474 N N . ILE A 1 194 ? -9.874 5.008 17.140 1.00 82.88 194 ILE A N 1
ATOM 1475 C CA . ILE A 1 194 ? -8.504 4.884 17.665 1.00 82.88 194 ILE A CA 1
ATOM 1476 C C . ILE A 1 194 ? -7.884 6.264 17.915 1.00 82.88 194 ILE A C 1
ATOM 1478 O O . ILE A 1 194 ? -8.133 7.219 17.168 1.00 82.88 194 ILE A O 1
ATOM 1482 N N . ALA A 1 195 ? -7.041 6.337 18.948 1.00 77.81 195 ALA A N 1
ATOM 1483 C CA . ALA A 1 195 ? -6.243 7.502 19.300 1.00 77.81 195 ALA A CA 1
ATOM 1484 C C . ALA A 1 195 ? -5.155 7.755 18.250 1.00 77.81 195 ALA A C 1
ATOM 1486 O O . ALA A 1 195 ? -4.091 7.145 18.266 1.00 77.81 195 ALA A O 1
ATOM 1487 N N . ASP A 1 196 ? -5.435 8.639 17.296 1.00 71.94 196 ASP A N 1
ATOM 1488 C CA . ASP A 1 196 ? -4.425 9.144 16.369 1.00 71.94 196 ASP A CA 1
ATOM 1489 C C . ASP A 1 196 ? -4.718 10.615 16.039 1.00 71.94 196 ASP A C 1
ATOM 1491 O O . ASP A 1 196 ? -5.701 10.944 15.356 1.00 71.94 196 ASP A O 1
ATOM 1495 N N . GLY A 1 197 ? -3.857 11.487 16.573 1.00 66.69 197 GLY A N 1
ATOM 1496 C CA . GLY A 1 197 ? -3.928 12.948 16.506 1.00 66.69 197 GLY A CA 1
ATOM 1497 C C . GLY A 1 197 ? -4.555 13.617 17.735 1.00 66.69 197 GLY A C 1
ATOM 1498 O O . GLY A 1 197 ? -5.052 12.955 18.639 1.00 66.69 197 GLY A O 1
ATOM 1499 N N . THR A 1 198 ? -4.492 14.949 17.777 1.00 69.88 198 THR A N 1
ATOM 1500 C CA . THR A 1 198 ? -5.011 15.776 18.877 1.00 69.88 198 THR A CA 1
ATOM 1501 C C . THR A 1 198 ? -6.429 16.255 18.588 1.00 69.88 198 THR A C 1
ATOM 1503 O O . THR A 1 198 ? -6.719 16.676 17.470 1.00 69.88 198 THR A O 1
ATOM 1506 N N . ILE A 1 199 ? -7.281 16.244 19.609 1.00 71.44 199 ILE A N 1
ATOM 1507 C CA . ILE A 1 199 ? -8.611 16.858 19.586 1.00 71.44 199 ILE A CA 1
ATOM 1508 C C . ILE A 1 199 ? -8.478 18.301 20.098 1.00 71.44 199 ILE A C 1
ATOM 1510 O O . ILE A 1 199 ? -7.725 18.555 21.038 1.00 71.44 199 ILE A O 1
ATOM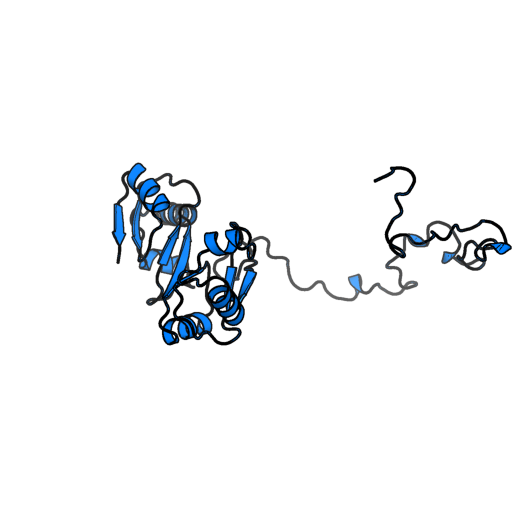 1514 N N . SER A 1 200 ? -9.184 19.243 19.473 1.00 72.75 200 SER A N 1
ATOM 1515 C CA . SER A 1 200 ? -9.209 20.656 19.879 1.00 72.75 200 SER A CA 1
ATOM 1516 C C . SER A 1 200 ? -10.520 21.070 20.547 1.00 72.75 200 SER A C 1
ATOM 1518 O O . SER A 1 200 ? -10.494 21.944 21.410 1.00 72.75 200 SER A O 1
ATOM 1520 N N . ASN A 1 201 ? -11.644 20.437 20.190 1.00 73.88 201 ASN A N 1
ATOM 1521 C CA . ASN A 1 201 ? -12.979 20.797 20.679 1.00 73.88 201 ASN A CA 1
ATOM 1522 C C . ASN A 1 201 ? -13.609 19.669 21.513 1.00 73.88 201 ASN A C 1
ATOM 1524 O O . ASN A 1 201 ? -13.176 18.519 21.470 1.00 73.88 201 ASN A O 1
ATOM 1528 N N . LYS A 1 202 ? -14.641 19.992 22.299 1.00 75.75 202 LYS A N 1
ATOM 1529 C CA . LYS A 1 202 ? -15.396 18.989 23.065 1.00 75.75 202 LYS A CA 1
ATOM 1530 C C . LYS A 1 202 ? -16.271 18.184 22.111 1.00 75.75 202 LYS A C 1
ATOM 1532 O O . LYS A 1 202 ? -17.022 18.782 21.354 1.00 75.75 202 LYS A O 1
ATOM 1537 N N . LEU A 1 203 ? -16.189 16.855 22.161 1.00 77.94 203 LEU A N 1
ATOM 1538 C CA . LEU A 1 203 ? -16.939 15.978 21.259 1.00 77.94 203 LEU A CA 1
ATOM 1539 C C . LEU A 1 203 ? -17.752 14.943 22.035 1.00 77.94 203 LEU A C 1
ATOM 1541 O O . LEU A 1 203 ? -17.246 14.318 22.969 1.00 77.94 203 LEU A O 1
ATOM 1545 N N . THR A 1 204 ? -18.992 14.728 21.608 1.00 80.00 204 THR A N 1
ATOM 1546 C CA . THR A 1 204 ? -19.830 13.606 22.037 1.00 80.00 204 THR A CA 1
ATOM 1547 C C . THR A 1 204 ? -19.802 12.527 20.958 1.00 80.00 204 THR A C 1
ATOM 1549 O O . THR A 1 204 ? -20.231 12.783 19.838 1.00 80.00 204 THR A O 1
ATOM 1552 N N . LEU A 1 205 ? -19.278 11.338 21.267 1.00 79.00 205 LEU A N 1
ATOM 1553 C CA . LEU A 1 205 ? -19.116 10.233 20.312 1.00 79.00 205 LEU A CA 1
ATOM 1554 C C . LEU A 1 205 ? -20.114 9.102 20.595 1.00 79.00 205 LEU A C 1
ATOM 1556 O O . LEU A 1 205 ? -20.095 8.546 21.691 1.00 79.00 205 LEU A O 1
ATOM 1560 N N . GLU A 1 206 ? -20.908 8.708 19.595 1.00 76.69 206 GLU A N 1
ATOM 1561 C CA . GLU A 1 206 ? -21.756 7.502 19.619 1.00 76.69 206 GLU A CA 1
ATOM 1562 C C . GLU A 1 206 ? -21.181 6.438 18.664 1.00 76.69 206 GLU A C 1
ATOM 1564 O O . GLU A 1 206 ? -21.373 6.500 17.445 1.00 76.69 206 GLU A O 1
ATOM 1569 N N . VAL A 1 207 ? -20.412 5.477 19.197 1.00 81.19 207 VAL A N 1
ATOM 1570 C CA . VAL A 1 207 ? -19.652 4.487 18.400 1.00 81.19 207 VAL A CA 1
ATOM 1571 C C . VAL A 1 207 ? -19.657 3.088 19.024 1.00 81.19 207 VAL A C 1
ATOM 1573 O O . VAL A 1 207 ? -19.837 2.942 20.223 1.00 81.19 207 VAL A O 1
ATOM 1576 N N . HIS A 1 208 ? -19.412 2.046 18.221 1.00 81.56 208 HIS A N 1
ATOM 1577 C CA . HIS A 1 208 ? -19.533 0.643 18.656 1.00 81.56 208 HIS A CA 1
ATOM 1578 C C . HIS A 1 208 ? -18.316 0.140 19.457 1.00 81.56 208 HIS A C 1
ATOM 1580 O O . HIS A 1 208 ? -18.444 -0.698 20.346 1.00 81.56 208 HIS A O 1
ATOM 1586 N N . LYS A 1 209 ? -17.106 0.620 19.133 1.00 83.12 209 LYS A N 1
ATOM 1587 C CA . LYS A 1 209 ? -15.860 0.301 19.852 1.00 83.12 209 LYS A CA 1
ATOM 1588 C C . LYS A 1 209 ? -14.962 1.539 19.919 1.00 83.12 209 LYS A C 1
ATOM 1590 O O . LYS A 1 209 ? -14.838 2.282 18.944 1.00 83.12 209 LYS A O 1
ATOM 1595 N N . ILE A 1 210 ? -14.295 1.750 21.048 1.00 84.25 210 ILE A N 1
ATOM 1596 C CA . ILE A 1 210 ? -13.307 2.821 21.235 1.00 84.25 210 ILE A CA 1
ATOM 1597 C C . ILE A 1 210 ? -12.068 2.257 21.933 1.00 84.25 210 ILE A C 1
ATOM 1599 O O . ILE A 1 210 ? -12.200 1.411 22.817 1.00 84.25 210 ILE A O 1
ATOM 1603 N N . SER A 1 211 ? -10.873 2.705 21.540 1.00 82.25 211 SER A N 1
ATOM 1604 C CA . SER A 1 211 ? -9.646 2.362 22.265 1.00 82.25 211 SER A CA 1
ATOM 1605 C C . SER A 1 211 ? -9.569 3.105 23.605 1.00 82.25 211 SER A C 1
ATOM 1607 O O . SER A 1 211 ? -10.057 4.229 23.733 1.00 82.25 211 SER A O 1
ATOM 1609 N N . GLU A 1 212 ? -8.928 2.501 24.610 1.00 81.00 212 GLU A N 1
ATOM 1610 C CA . GLU A 1 212 ? -8.797 3.094 25.954 1.00 81.00 212 GLU A CA 1
ATOM 1611 C C . GLU A 1 212 ? -8.106 4.465 25.913 1.00 81.00 212 GLU A C 1
ATOM 1613 O O . GLU A 1 212 ? -8.564 5.427 26.530 1.00 81.00 212 GLU A O 1
ATOM 1618 N N . GLU A 1 213 ? -7.061 4.585 25.092 1.00 81.69 213 GLU A N 1
ATOM 1619 C CA . GLU A 1 213 ? -6.346 5.843 24.863 1.00 81.69 213 GLU A CA 1
ATOM 1620 C C . GLU A 1 213 ? -7.234 6.918 24.219 1.00 81.69 213 GLU A C 1
ATOM 1622 O O . GLU A 1 213 ? -7.130 8.096 24.560 1.00 81.69 213 GLU A O 1
ATOM 1627 N N . ALA A 1 214 ? -8.134 6.531 23.305 1.00 79.31 214 ALA A N 1
ATOM 1628 C CA . ALA A 1 214 ? -9.019 7.480 22.634 1.00 79.31 214 ALA A CA 1
ATOM 1629 C C . ALA A 1 214 ? -10.082 8.008 23.596 1.00 79.31 214 ALA A C 1
ATOM 1631 O O . ALA A 1 214 ? -10.376 9.203 23.602 1.00 79.31 214 ALA A O 1
ATOM 1632 N N . LYS A 1 215 ? -10.616 7.128 24.446 1.00 79.81 215 LYS A N 1
ATOM 1633 C CA . LYS A 1 215 ? -11.557 7.501 25.499 1.00 79.81 215 LYS A CA 1
ATOM 1634 C C . LYS A 1 215 ? -10.932 8.513 26.464 1.00 79.81 215 LYS A C 1
ATOM 1636 O O . LYS A 1 215 ? -11.534 9.553 26.712 1.00 79.81 215 LYS A O 1
ATOM 1641 N N . ALA A 1 216 ? -9.701 8.264 26.914 1.00 81.31 216 ALA A N 1
ATOM 1642 C CA . ALA A 1 216 ? -8.986 9.176 27.805 1.00 81.31 216 ALA A CA 1
ATOM 1643 C C . ALA A 1 216 ? -8.777 10.574 27.187 1.00 81.31 216 ALA A C 1
ATOM 1645 O O . ALA A 1 216 ? -8.941 11.579 27.874 1.00 81.31 216 ALA A O 1
ATOM 1646 N N . GLN A 1 217 ? -8.459 10.661 25.889 1.00 79.44 217 GLN A N 1
ATOM 1647 C CA . GLN A 1 217 ? -8.280 11.946 25.197 1.00 79.44 217 GLN A CA 1
ATOM 1648 C C . GLN A 1 217 ? -9.587 12.737 25.044 1.00 79.44 217 GLN A C 1
ATOM 1650 O O . GLN A 1 217 ? -9.580 13.960 25.182 1.00 79.44 217 GLN A O 1
ATOM 1655 N N . VAL A 1 218 ? -10.706 12.056 24.780 1.00 79.25 218 VAL A N 1
ATOM 1656 C CA . VAL A 1 218 ? -12.030 12.692 24.671 1.00 79.25 218 VAL A CA 1
ATOM 1657 C C . VAL A 1 218 ? -12.511 13.183 26.041 1.00 79.25 218 VAL A C 1
ATOM 1659 O O . VAL A 1 218 ? -12.967 14.322 26.165 1.00 79.25 218 VAL A O 1
ATOM 1662 N N . GLU A 1 219 ? -12.358 12.363 27.084 1.00 80.75 219 GLU A N 1
ATOM 1663 C CA . GLU A 1 219 ? -12.753 12.710 28.455 1.00 80.75 219 GLU A CA 1
ATOM 1664 C C . GLU A 1 219 ? -11.885 13.834 29.043 1.00 80.75 219 GLU A C 1
ATOM 1666 O O . GLU A 1 219 ? -12.408 14.712 29.728 1.00 80.75 219 GLU A O 1
ATOM 1671 N N . ALA A 1 220 ? -10.587 13.887 28.716 1.00 79.38 220 ALA A N 1
ATOM 1672 C CA . ALA A 1 220 ? -9.684 14.954 29.162 1.00 79.38 220 ALA A CA 1
ATOM 1673 C C . ALA A 1 220 ? -10.111 16.358 28.691 1.00 79.38 220 ALA A C 1
ATOM 1675 O O . ALA A 1 220 ? -9.842 17.348 29.370 1.00 79.38 220 ALA A O 1
ATOM 1676 N N . LEU A 1 221 ? -10.799 16.455 27.550 1.00 77.69 221 LEU A N 1
ATOM 1677 C CA . LEU A 1 221 ? -11.358 17.708 27.031 1.00 77.69 221 LEU A CA 1
ATOM 1678 C C . LEU A 1 221 ? -12.802 17.953 27.502 1.00 77.69 221 LEU A C 1
ATOM 1680 O O . LEU A 1 221 ? -13.362 19.019 27.246 1.00 77.69 221 LEU A O 1
ATOM 1684 N N . GLY A 1 222 ? -13.402 17.006 28.230 1.00 69.31 222 GLY A N 1
ATOM 1685 C CA . GLY A 1 222 ? -14.776 17.079 28.728 1.00 69.31 222 GLY A CA 1
ATOM 1686 C C . GLY A 1 222 ? -15.837 16.652 27.710 1.00 69.31 222 GLY A C 1
ATOM 1687 O O . GLY A 1 222 ? -16.972 17.119 27.801 1.00 69.31 222 GLY A O 1
ATOM 1688 N N . GLY A 1 223 ? -15.469 15.820 26.731 1.00 75.31 223 GLY A N 1
ATOM 1689 C CA . GLY A 1 223 ? -16.400 15.138 25.832 1.00 75.31 223 GLY A CA 1
ATOM 1690 C C . GLY A 1 223 ? -17.023 13.889 26.466 1.00 75.31 223 GLY A C 1
ATOM 1691 O O . GLY A 1 223 ? -16.548 13.394 27.487 1.00 75.31 223 GLY A O 1
ATOM 1692 N N . THR A 1 224 ? -18.087 13.363 25.859 1.00 74.31 224 THR A N 1
ATOM 1693 C CA . THR A 1 224 ? -18.798 12.163 26.336 1.00 74.31 224 THR A CA 1
ATOM 1694 C C . THR A 1 224 ? -18.752 11.051 25.293 1.00 74.31 224 THR A C 1
ATOM 1696 O O . THR A 1 224 ? -18.922 11.299 24.104 1.00 74.31 224 THR A O 1
ATOM 1699 N N . VAL A 1 225 ? -18.525 9.807 25.720 1.00 77.00 225 VAL A N 1
ATOM 1700 C CA . VAL A 1 225 ? -18.517 8.642 24.821 1.00 77.00 225 VAL A CA 1
ATOM 1701 C C . VAL A 1 225 ? -19.655 7.707 25.206 1.00 77.00 225 VAL A C 1
ATOM 1703 O O . VAL A 1 225 ? -19.681 7.187 26.320 1.00 77.00 225 VAL A O 1
ATOM 1706 N N . ALA A 1 226 ? -20.577 7.482 24.276 1.00 75.81 226 ALA A N 1
ATOM 1707 C CA . ALA A 1 226 ? -21.636 6.495 24.391 1.00 75.81 226 ALA A CA 1
ATOM 1708 C C . ALA A 1 226 ? -21.335 5.315 23.456 1.00 75.81 226 ALA A C 1
ATOM 1710 O O . ALA A 1 226 ? -21.053 5.493 22.269 1.00 75.81 226 ALA A O 1
ATOM 1711 N N . LEU A 1 227 ? -21.363 4.105 24.018 1.00 75.50 227 LEU A N 1
ATOM 1712 C CA . LEU A 1 227 ? -21.223 2.866 23.258 1.00 75.50 227 LEU A CA 1
ATOM 1713 C C . LEU A 1 227 ? -22.610 2.397 22.812 1.00 75.50 227 LEU A C 1
ATOM 1715 O O . LEU A 1 227 ? -23.507 2.299 23.652 1.00 75.50 227 LEU A O 1
ATOM 1719 N N . VAL A 1 228 ? -22.766 2.138 21.511 1.00 60.09 228 VAL A N 1
ATOM 1720 C CA . VAL A 1 228 ? -24.009 1.663 20.868 1.00 60.09 228 VAL A CA 1
ATOM 1721 C C . VAL A 1 228 ? -23.843 0.228 20.391 1.00 60.09 228 VAL A C 1
ATOM 1723 O O . VAL A 1 228 ? -22.758 -0.083 19.842 1.00 60.09 228 VAL A O 1
#

Mean predicted aligned error: 10.44 Å

Nearest PDB structures (foldseek):
  8kab-assembly1_M  TM=8.643E-01  e=3.447E-09  Mycolicibacterium smegmatis MC2 155
  6spf-assembly1_L  TM=7.010E-01  e=2.843E-08  Pseudomonas aeruginosa
  7m4v-assembly1_K  TM=6.894E-01  e=1.555E-07  Acinetobacter baumannii AB0057
  6ys3-assembly1_l  TM=6.824E-01  e=2.795E-07  Escherichia coli BL21(DE3)
  8rdw-assembly1_Kd  TM=4.526E-01  e=1.032E-07  Psychrobacter urativorans